Protein AF-A0A8S3WHJ4-F1 (afdb_monomer)

InterPro domains:
  IPR057191 Domain of unknown function DUF7869 [PF25273] (67-233)

Nearest PDB struct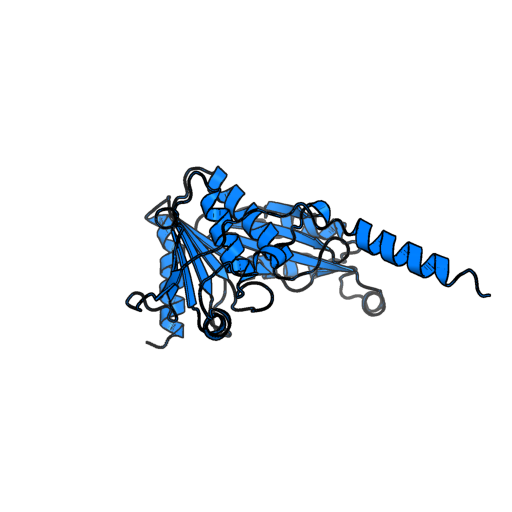ures (foldseek):
  6mal-assembly1_A  TM=3.250E-01  e=4.078E-02  Homo sapiens
  6bt2-assembly1_A  TM=3.007E-01  e=3.841E-02  Homo sapiens
  6bt1-assembly1_A  TM=2.954E-01  e=3.841E-02  Homo sapiens
  6rvz-assembly1_A  TM=2.457E-01  e=6.581E-02  Homo sapiens
  8em1-assembly1_A  TM=2.985E-01  e=7.205E-01  Kinneretia aquatilis

Secondary structure (DSSP, 8-state):
--HHHHHHHHHHHHHHHHHH-TTEEEEEEEE---EEESBSS-HHHHSS--EEEEEEEEEETTT--EEEEEEETTT--SSHHHHHHHHHHHHHHHHTTS--SEEEEEE---TTTTSSHHHHHHHHHHHHH-SS--EEEEEEPPTTS---HHHHHHHHHHHHHTTS-B-SGGGHHHHHHHH--SS-PPEEEE--TTT----GGGGTTSBSS--TTTGGG--EEEEETT-TTEEEEESS--TT---EEEEB----PPPP---THHHHHHHHHHHHHHTT--

Mean predicted aligned error: 8.4 Å

Structure (m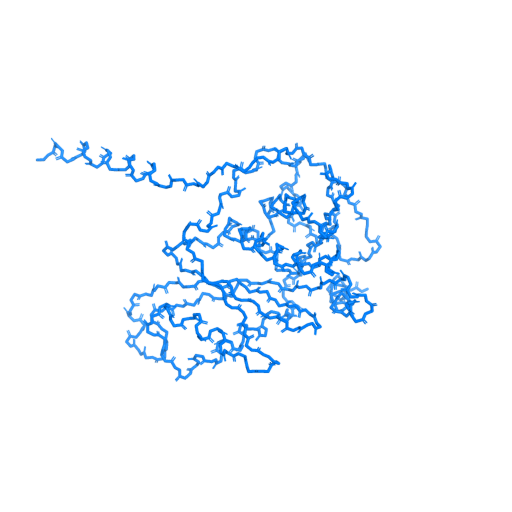mCIF, N/CA/C/O backbone):
data_AF-A0A8S3WHJ4-F1
#
_entry.id   AF-A0A8S3WHJ4-F1
#
loop_
_atom_site.group_PDB
_atom_site.id
_atom_site.type_symbol
_atom_site.label_atom_id
_atom_site.label_alt_id
_atom_site.label_comp_id
_atom_site.label_asym_id
_atom_site.label_entity_id
_atom_site.label_seq_id
_atom_site.pdbx_PDB_ins_code
_atom_site.Cartn_x
_atom_site.Cartn_y
_atom_site.Cartn_z
_atom_site.occupancy
_atom_site.B_iso_or_equiv
_atom_site.auth_seq_id
_atom_site.auth_comp_id
_atom_site.auth_asym_id
_atom_site.auth_atom_id
_atom_site.pdbx_PDB_model_num
ATOM 1 N N . MET A 1 1 ? 7.581 17.598 23.026 1.00 53.72 1 MET A N 1
ATOM 2 C CA . MET A 1 1 ? 8.029 16.916 21.797 1.00 53.72 1 MET A CA 1
ATOM 3 C C . MET A 1 1 ? 7.469 17.672 20.612 1.00 53.72 1 MET A C 1
ATOM 5 O O . MET A 1 1 ? 6.393 18.253 20.723 1.00 53.72 1 MET A O 1
ATOM 9 N N . SER A 1 2 ? 8.215 17.740 19.516 1.00 72.00 2 SER A N 1
ATOM 10 C CA . SER A 1 2 ? 7.674 18.264 18.261 1.00 72.00 2 SER A CA 1
ATOM 11 C C . SER A 1 2 ? 6.688 17.253 17.657 1.00 72.00 2 SER A C 1
ATOM 13 O O . SER A 1 2 ? 6.875 16.046 17.811 1.00 72.00 2 SER A O 1
ATOM 15 N N . ASP A 1 3 ? 5.682 17.715 16.904 1.00 71.06 3 ASP A N 1
ATOM 16 C CA . ASP A 1 3 ? 4.711 16.842 16.207 1.00 71.06 3 ASP A CA 1
ATOM 17 C C . ASP A 1 3 ? 5.392 15.756 15.336 1.00 71.06 3 ASP A C 1
ATOM 19 O O . ASP A 1 3 ? 4.822 14.698 15.053 1.00 71.06 3 ASP A O 1
ATOM 23 N N . LYS A 1 4 ? 6.635 16.011 14.904 1.00 76.19 4 LYS A N 1
ATOM 24 C CA . LYS A 1 4 ? 7.470 15.083 14.130 1.00 76.19 4 LYS A CA 1
ATOM 25 C C . LYS A 1 4 ? 7.962 13.903 14.969 1.00 76.19 4 LYS A C 1
ATOM 27 O O . LYS A 1 4 ? 7.805 12.760 14.547 1.00 76.19 4 LYS A O 1
ATOM 32 N N . GLU A 1 5 ? 8.532 14.170 16.142 1.00 78.50 5 GLU A N 1
ATOM 33 C CA . GLU A 1 5 ? 9.041 13.135 17.057 1.00 78.50 5 GLU A CA 1
ATOM 34 C C . GLU A 1 5 ? 7.915 12.205 17.509 1.00 78.50 5 GLU A C 1
ATOM 36 O O . GLU A 1 5 ? 8.086 10.991 17.583 1.00 78.50 5 GLU A O 1
ATOM 41 N N . GLU A 1 6 ? 6.733 12.768 17.742 1.00 79.94 6 GLU A N 1
ATOM 42 C CA . GLU A 1 6 ? 5.541 12.014 18.125 1.00 79.94 6 GLU A CA 1
ATOM 43 C C . GLU A 1 6 ? 5.030 11.138 16.980 1.00 79.94 6 GLU A C 1
ATOM 45 O O . GLU A 1 6 ? 4.684 9.977 17.195 1.00 79.94 6 GLU A O 1
ATOM 50 N N . THR A 1 7 ? 5.038 11.659 15.747 1.00 82.38 7 THR A N 1
ATOM 51 C CA . THR A 1 7 ? 4.700 10.873 14.551 1.00 82.38 7 THR A CA 1
ATOM 52 C C . THR A 1 7 ? 5.653 9.689 14.396 1.00 82.38 7 THR A C 1
ATOM 54 O O . THR A 1 7 ? 5.204 8.564 14.173 1.00 82.38 7 THR A O 1
ATOM 57 N N . TYR A 1 8 ? 6.956 9.929 14.554 1.00 83.56 8 TYR A N 1
ATOM 58 C CA . TYR A 1 8 ? 7.983 8.897 14.451 1.00 83.56 8 TYR A CA 1
ATOM 59 C C . TYR A 1 8 ? 7.850 7.838 15.554 1.00 83.56 8 TYR A C 1
ATOM 61 O O . TYR A 1 8 ? 7.808 6.646 15.256 1.00 83.56 8 TYR A O 1
ATOM 69 N N . SER A 1 9 ? 7.700 8.266 16.810 1.00 86.25 9 SER A N 1
ATOM 70 C CA . SER A 1 9 ? 7.526 7.381 17.968 1.00 86.25 9 SER A CA 1
ATOM 71 C C . SER A 1 9 ? 6.264 6.517 17.855 1.00 86.25 9 SER A C 1
ATOM 73 O O . SER A 1 9 ? 6.313 5.293 18.026 1.00 86.25 9 SER A O 1
ATOM 75 N N . ARG A 1 10 ? 5.133 7.122 17.461 1.00 88.50 10 ARG A N 1
ATOM 76 C CA . ARG A 1 10 ? 3.888 6.390 17.190 1.00 88.50 10 ARG A CA 1
ATOM 77 C C . ARG A 1 10 ? 4.082 5.373 16.075 1.00 88.50 10 ARG A C 1
ATOM 79 O O . ARG A 1 10 ? 3.615 4.242 16.189 1.00 88.50 10 ARG A O 1
ATOM 86 N N . PHE A 1 11 ? 4.750 5.772 14.995 1.00 90.50 11 PHE A N 1
ATOM 87 C CA . PHE A 1 11 ? 4.979 4.891 13.864 1.00 90.50 11 PHE A CA 1
ATOM 88 C C . PHE A 1 11 ? 5.877 3.706 14.238 1.00 90.50 11 PHE A C 1
ATOM 90 O O . PHE A 1 11 ? 5.496 2.574 13.955 1.00 90.50 11 PHE A O 1
ATOM 97 N N . GLN A 1 12 ? 6.998 3.924 14.932 1.00 88.94 12 GLN A N 1
ATOM 98 C CA . GLN A 1 12 ? 7.842 2.836 15.445 1.00 88.94 12 GLN A CA 1
ATOM 99 C C . GLN A 1 12 ? 7.052 1.876 16.337 1.00 88.94 12 GLN A C 1
ATOM 101 O O . GLN A 1 12 ? 7.068 0.671 16.097 1.00 88.94 12 GLN A O 1
ATOM 106 N N . THR A 1 13 ? 6.286 2.409 17.292 1.00 91.50 13 THR A N 1
ATOM 107 C CA . THR A 1 13 ? 5.432 1.593 18.166 1.00 91.50 13 THR A CA 1
ATOM 108 C C . THR A 1 13 ? 4.481 0.720 17.346 1.00 91.50 13 THR A C 1
ATOM 110 O O . THR A 1 13 ? 4.412 -0.489 17.553 1.00 91.50 13 THR A O 1
ATOM 113 N N . HIS A 1 14 ? 3.783 1.297 16.363 1.00 93.44 14 HIS A N 1
ATOM 114 C CA . HIS A 1 14 ? 2.848 0.555 15.515 1.00 93.44 14 HIS A CA 1
ATOM 115 C C . HIS A 1 14 ? 3.514 -0.525 14.658 1.00 93.44 14 HIS A C 1
ATOM 117 O O . HIS A 1 14 ? 2.899 -1.564 14.422 1.00 93.44 14 HIS A O 1
ATOM 123 N N . GLN A 1 15 ? 4.749 -0.307 14.197 1.00 91.75 15 GLN A N 1
ATOM 124 C CA . GLN A 1 15 ? 5.493 -1.328 13.456 1.00 91.75 15 GLN A CA 1
ATOM 125 C C . GLN A 1 15 ? 5.772 -2.565 14.313 1.00 91.75 15 GLN A C 1
ATOM 127 O O . GLN A 1 15 ? 5.765 -3.673 13.782 1.00 91.75 15 GLN A O 1
ATOM 132 N N . ASP A 1 16 ? 5.957 -2.390 15.621 1.00 93.19 16 ASP A N 1
ATOM 133 C CA . ASP A 1 16 ? 6.291 -3.471 16.545 1.00 93.19 16 ASP A CA 1
ATOM 134 C C . ASP A 1 16 ? 5.079 -4.111 17.231 1.00 93.19 16 ASP A C 1
ATOM 136 O O . ASP A 1 16 ? 5.206 -5.222 17.745 1.00 93.19 16 ASP A O 1
ATOM 140 N N . LEU A 1 17 ? 3.889 -3.495 17.174 1.00 92.88 17 LEU A N 1
ATOM 141 C CA . LEU A 1 17 ? 2.666 -4.027 17.800 1.00 92.88 17 LEU A CA 1
ATOM 142 C C . LEU A 1 17 ? 2.391 -5.487 17.435 1.00 92.88 17 LEU A C 1
ATOM 144 O O . LEU A 1 17 ? 1.986 -6.271 18.290 1.00 92.88 17 LEU A O 1
ATOM 148 N N . ARG A 1 18 ? 2.676 -5.881 16.190 1.00 93.00 18 ARG A N 1
ATOM 149 C CA . ARG A 1 18 ? 2.461 -7.257 15.727 1.00 93.00 18 ARG A CA 1
ATOM 150 C C . ARG A 1 18 ? 3.305 -8.297 16.475 1.00 93.00 18 ARG A C 1
ATOM 152 O O . ARG A 1 18 ? 2.906 -9.456 16.545 1.00 93.00 18 ARG A O 1
ATOM 159 N N . LYS A 1 19 ? 4.459 -7.910 17.033 1.00 92.94 19 LYS A N 1
ATOM 160 C CA . LYS A 1 19 ? 5.299 -8.798 17.859 1.00 92.94 19 LYS A CA 1
ATOM 161 C C . LYS A 1 19 ? 4.597 -9.196 19.161 1.00 92.94 19 LYS A C 1
ATOM 163 O O . LYS A 1 19 ? 4.908 -10.245 19.711 1.00 92.94 19 LYS A O 1
ATOM 168 N N . HIS A 1 20 ? 3.661 -8.368 19.627 1.00 93.69 20 HIS A N 1
ATOM 169 C CA . HIS A 1 20 ? 2.896 -8.578 20.854 1.00 93.69 20 HIS A CA 1
ATOM 170 C C . HIS A 1 20 ? 1.467 -9.064 20.577 1.00 93.69 20 HIS A C 1
ATOM 172 O O . HIS A 1 20 ? 0.941 -9.869 21.337 1.00 93.69 20 HIS A O 1
ATOM 178 N N . ASP A 1 21 ? 0.857 -8.619 19.475 1.00 94.50 21 ASP A N 1
ATOM 179 C CA . ASP A 1 21 ? -0.487 -9.013 19.059 1.00 94.50 21 ASP A CA 1
ATOM 180 C C . ASP A 1 21 ? -0.520 -9.389 17.571 1.00 94.50 21 ASP A C 1
ATOM 182 O O . ASP A 1 21 ? -0.517 -8.545 16.670 1.00 94.50 21 ASP A O 1
ATOM 186 N N . SER A 1 22 ? -0.609 -10.694 17.309 1.00 94.38 22 SER A N 1
ATOM 187 C CA . SER A 1 22 ? -0.672 -11.250 15.953 1.00 94.38 22 SER A CA 1
ATOM 188 C C . SER A 1 22 ? -1.931 -10.860 15.161 1.00 94.38 22 SER A C 1
ATOM 190 O O . SER A 1 22 ? -1.965 -11.066 13.944 1.00 94.38 22 SER A O 1
ATOM 192 N N . SER A 1 23 ? -2.940 -10.264 15.804 1.00 96.75 23 SER A N 1
ATOM 193 C CA . SER A 1 23 ? -4.149 -9.765 15.145 1.00 96.75 23 SER A CA 1
ATOM 194 C C . SER A 1 23 ? -3.994 -8.364 14.547 1.00 96.75 23 SER A C 1
ATOM 196 O O . SER A 1 23 ? -4.845 -7.931 13.762 1.00 96.75 23 SER A O 1
ATOM 198 N N . ILE A 1 24 ? -2.895 -7.672 14.864 1.00 97.38 24 ILE A N 1
ATOM 199 C CA . ILE A 1 24 ? -2.574 -6.341 14.349 1.00 97.38 24 ILE A CA 1
ATOM 200 C C . ILE A 1 24 ? -1.590 -6.464 13.183 1.00 97.38 24 ILE A C 1
ATOM 202 O O . ILE A 1 24 ? -0.582 -7.174 13.259 1.00 97.38 24 ILE A O 1
ATOM 206 N N . LEU A 1 25 ? -1.862 -5.752 12.092 1.00 97.81 25 LEU A N 1
ATOM 207 C CA . LEU A 1 25 ? -0.954 -5.628 10.956 1.00 97.81 25 LEU A CA 1
ATOM 208 C C . LEU A 1 25 ? -0.668 -4.155 10.674 1.00 97.81 25 LEU A C 1
ATOM 210 O O . LEU A 1 25 ? -1.588 -3.383 10.420 1.00 97.81 25 LEU A O 1
ATOM 214 N N . CYS A 1 26 ? 0.610 -3.780 10.702 1.00 97.44 26 CYS A N 1
ATOM 215 C CA . CYS A 1 26 ? 1.076 -2.464 10.282 1.00 97.44 26 CYS A CA 1
ATOM 216 C C . CYS A 1 26 ? 1.680 -2.559 8.881 1.00 97.44 26 CYS A C 1
ATOM 218 O O . CYS A 1 26 ? 2.584 -3.364 8.639 1.00 97.44 26 CYS A O 1
ATOM 220 N N . THR A 1 27 ? 1.171 -1.747 7.962 1.00 97.69 27 THR A N 1
ATOM 221 C CA . THR A 1 27 ? 1.593 -1.722 6.565 1.00 97.69 27 THR A CA 1
ATOM 222 C C . THR A 1 27 ? 1.845 -0.290 6.129 1.00 97.69 27 THR A C 1
ATOM 224 O O . THR A 1 27 ? 1.016 0.594 6.346 1.00 97.69 27 THR A O 1
ATOM 227 N N . THR A 1 28 ? 2.968 -0.067 5.458 1.00 96.69 28 THR A N 1
ATOM 228 C CA . THR A 1 28 ? 3.245 1.185 4.751 1.00 96.69 28 THR A CA 1
ATOM 229 C C . THR A 1 28 ? 3.035 0.987 3.267 1.00 96.69 28 THR A C 1
ATOM 231 O O . THR A 1 28 ? 3.469 -0.035 2.733 1.00 96.69 28 THR A O 1
ATOM 234 N N . PHE A 1 29 ? 2.413 1.947 2.598 1.00 96.94 29 PHE A N 1
ATOM 235 C CA . PHE A 1 29 ? 2.231 1.899 1.158 1.00 96.94 29 PHE A CA 1
ATOM 236 C C . PHE A 1 29 ? 2.575 3.235 0.516 1.00 96.94 29 PHE A C 1
ATOM 238 O O . PHE A 1 29 ? 2.348 4.293 1.102 1.00 96.94 29 PHE A O 1
ATOM 245 N N . ASP A 1 30 ? 3.135 3.157 -0.685 1.00 95.50 30 ASP A N 1
ATOM 246 C CA . ASP A 1 30 ? 3.509 4.326 -1.469 1.00 95.50 30 ASP A CA 1
ATOM 247 C C . ASP A 1 30 ? 3.527 4.006 -2.965 1.00 95.50 30 ASP A C 1
ATOM 249 O O . ASP A 1 30 ? 3.740 2.852 -3.375 1.00 95.50 30 ASP A O 1
ATOM 253 N N . LEU A 1 31 ? 3.276 5.036 -3.774 1.00 95.38 31 LEU A N 1
ATOM 254 C CA . LEU A 1 31 ? 3.367 4.950 -5.222 1.00 95.38 31 LEU A CA 1
ATOM 255 C C . LEU A 1 31 ? 4.795 5.283 -5.648 1.00 95.38 31 LEU A C 1
ATOM 257 O O . LEU A 1 31 ? 5.218 6.435 -5.588 1.00 95.38 31 LEU A O 1
ATOM 261 N N . GLN A 1 32 ? 5.508 4.275 -6.147 1.00 95.38 32 GLN A N 1
ATOM 262 C CA . GLN A 1 32 ? 6.880 4.446 -6.602 1.00 95.38 32 GLN A CA 1
ATOM 263 C C . GLN A 1 32 ? 6.976 5.526 -7.689 1.00 95.38 32 GLN A C 1
ATOM 265 O O . GLN A 1 32 ? 6.059 5.724 -8.499 1.00 95.38 32 GLN A O 1
ATOM 270 N N . LYS A 1 33 ? 8.139 6.182 -7.759 1.00 93.88 33 LYS A N 1
ATOM 271 C CA . LYS A 1 33 ? 8.524 6.999 -8.913 1.00 93.88 33 LYS A CA 1
ATOM 272 C C . LYS A 1 33 ? 8.234 6.252 -10.223 1.00 93.88 33 LYS A C 1
ATOM 274 O O . LYS A 1 33 ? 8.448 5.049 -10.339 1.00 93.88 33 LYS A O 1
ATOM 279 N N . VAL A 1 34 ? 7.778 7.006 -11.222 1.00 94.88 34 VAL A N 1
ATOM 280 C CA . VAL A 1 34 ? 7.441 6.500 -12.558 1.00 94.88 34 VAL A CA 1
ATOM 281 C C . VAL A 1 34 ? 8.565 5.640 -13.146 1.00 94.88 34 VAL A C 1
ATOM 283 O O . VAL A 1 34 ? 9.705 6.095 -13.278 1.00 94.88 34 VAL A O 1
ATOM 286 N N . LEU A 1 35 ? 8.200 4.423 -13.555 1.00 96.31 35 LEU A N 1
ATOM 287 C CA . LEU A 1 35 ? 9.067 3.461 -14.223 1.00 96.31 35 LEU A CA 1
ATOM 288 C C . LEU A 1 35 ? 8.890 3.605 -15.738 1.00 96.31 35 LEU A C 1
ATOM 290 O O . LEU A 1 35 ? 7.911 3.141 -16.318 1.00 96.31 35 LEU A O 1
ATOM 294 N N . ASN A 1 36 ? 9.817 4.301 -16.386 1.00 95.38 36 ASN A N 1
ATOM 295 C CA . ASN A 1 36 ? 9.753 4.538 -17.827 1.00 95.38 36 ASN A CA 1
ATOM 296 C C . ASN A 1 36 ? 10.350 3.375 -18.611 1.00 95.38 36 ASN A C 1
ATOM 298 O O . ASN A 1 36 ? 11.383 2.856 -18.221 1.00 95.38 36 ASN A O 1
ATOM 302 N N . THR A 1 37 ? 9.788 3.046 -19.768 1.00 94.31 37 THR A N 1
ATOM 303 C CA . THR A 1 37 ? 10.414 2.121 -20.726 1.00 94.31 37 THR A CA 1
ATOM 304 C C . THR A 1 37 ? 10.460 2.735 -22.123 1.00 94.31 37 THR A C 1
ATOM 306 O O . THR A 1 37 ? 9.436 3.259 -22.552 1.00 94.31 37 THR A O 1
ATOM 309 N N . PRO A 1 38 ? 11.596 2.677 -22.838 1.00 94.56 38 PRO A N 1
ATOM 310 C CA . PRO A 1 38 ? 12.836 2.031 -22.413 1.00 94.56 38 PRO A CA 1
ATOM 311 C C . PRO A 1 38 ? 13.591 2.812 -21.309 1.00 94.56 38 PRO A C 1
ATOM 313 O O . PRO A 1 38 ? 13.516 4.042 -21.239 1.00 94.56 38 PRO A O 1
ATOM 316 N N . TYR A 1 39 ? 14.296 2.086 -20.435 1.00 93.88 39 TYR A N 1
ATOM 317 C CA . TYR A 1 39 ? 15.131 2.603 -19.338 1.00 93.88 39 TYR A CA 1
ATOM 318 C C . TYR A 1 39 ? 16.577 2.140 -19.496 1.00 93.88 39 TYR A C 1
ATOM 320 O O . TYR A 1 39 ? 16.806 0.982 -19.830 1.00 93.88 39 TYR A O 1
ATOM 328 N N . GLY A 1 40 ? 17.534 3.019 -19.204 1.00 91.50 40 GLY A N 1
ATOM 329 C CA . GLY A 1 40 ? 18.966 2.728 -19.175 1.00 91.50 40 GLY A CA 1
ATOM 330 C C . GLY A 1 40 ? 19.798 3.972 -19.493 1.00 91.50 40 GLY A C 1
ATOM 331 O O . GLY A 1 40 ? 19.250 5.003 -19.890 1.00 91.50 40 GLY A O 1
ATOM 332 N N . ASP A 1 41 ? 21.119 3.852 -19.378 1.00 85.94 41 ASP A N 1
ATOM 333 C CA . ASP A 1 41 ? 22.061 4.982 -19.476 1.00 85.94 41 ASP A CA 1
ATOM 334 C C . ASP A 1 41 ? 22.537 5.300 -20.907 1.00 85.94 41 ASP A C 1
ATOM 336 O O . ASP A 1 41 ? 23.487 6.051 -21.118 1.00 85.94 41 ASP A O 1
ATOM 340 N N . SER A 1 42 ? 21.880 4.750 -21.932 1.00 85.56 42 SER A N 1
ATOM 341 C CA . SER A 1 42 ? 22.228 5.040 -23.327 1.00 85.56 42 SER A CA 1
ATOM 342 C C . SER A 1 42 ? 21.616 6.361 -23.802 1.00 85.56 42 SER A C 1
ATOM 344 O O . SER A 1 42 ? 20.409 6.583 -23.680 1.00 85.56 42 SER A O 1
ATOM 346 N N . MET A 1 43 ? 22.433 7.206 -24.443 1.00 83.38 43 MET A N 1
ATOM 347 C CA . MET A 1 43 ? 22.005 8.481 -25.041 1.00 83.38 43 MET A CA 1
ATOM 348 C C . MET A 1 43 ? 20.851 8.307 -26.044 1.00 83.38 43 MET A C 1
ATOM 350 O O . MET A 1 43 ? 19.996 9.179 -26.162 1.00 83.38 43 MET A O 1
ATOM 354 N N . LEU A 1 44 ? 20.763 7.159 -26.723 1.00 85.44 44 LEU A N 1
ATOM 355 C CA . LEU A 1 44 ? 19.674 6.865 -27.663 1.00 85.44 44 LEU A CA 1
ATOM 356 C C . LEU A 1 44 ? 18.309 6.739 -26.962 1.00 85.44 44 LEU A C 1
ATOM 358 O O . LEU A 1 44 ? 17.272 7.088 -27.532 1.00 85.44 44 LEU A O 1
ATOM 362 N N . LEU A 1 45 ? 18.293 6.295 -25.701 1.00 87.75 45 LEU A N 1
ATOM 363 C CA . LEU A 1 45 ? 17.063 6.157 -24.915 1.00 87.75 45 LEU A CA 1
ATOM 364 C C . LEU A 1 45 ? 16.501 7.509 -24.470 1.00 87.75 45 LEU A C 1
ATOM 366 O O . LEU A 1 45 ? 15.316 7.605 -24.150 1.00 87.75 45 LEU A O 1
ATOM 370 N N . TYR A 1 46 ? 17.320 8.564 -24.467 1.00 82.75 46 TYR A N 1
ATOM 371 C CA . TYR A 1 46 ? 16.861 9.920 -24.179 1.00 82.75 46 TYR A CA 1
ATOM 372 C C . TYR A 1 46 ? 15.863 10.418 -25.234 1.00 82.75 46 TYR A C 1
ATOM 374 O O . TYR A 1 46 ? 14.850 11.016 -24.882 1.00 82.75 46 TYR A O 1
ATOM 382 N N . TYR A 1 47 ? 16.111 10.108 -26.509 1.00 86.81 47 TYR A N 1
ATOM 383 C CA . TYR A 1 47 ? 15.264 10.519 -27.636 1.00 86.81 47 TYR A CA 1
ATOM 384 C C . TYR A 1 47 ? 14.102 9.558 -27.920 1.00 86.81 47 TYR A C 1
ATOM 386 O O . TYR A 1 47 ? 13.245 9.842 -28.757 1.00 86.81 47 TYR A O 1
ATOM 394 N N . SER A 1 48 ? 14.063 8.414 -27.239 1.00 88.50 48 SER A N 1
ATOM 395 C CA . SER A 1 48 ? 13.004 7.423 -27.411 1.00 88.50 48 SER A CA 1
ATOM 396 C C . SER A 1 48 ? 11.715 7.876 -26.725 1.00 88.50 48 SER A C 1
ATOM 398 O O . SER A 1 48 ? 11.741 8.423 -25.621 1.00 88.50 48 SER A O 1
ATOM 400 N N . ARG A 1 49 ? 10.562 7.600 -27.349 1.00 91.12 49 ARG A N 1
ATOM 401 C CA . ARG A 1 49 ? 9.267 7.733 -26.664 1.00 91.12 49 ARG A CA 1
ATOM 402 C C . ARG A 1 49 ? 9.203 6.714 -25.535 1.00 91.12 49 ARG A C 1
ATOM 404 O O . ARG A 1 49 ? 9.513 5.544 -25.747 1.00 91.12 49 ARG A O 1
ATOM 411 N N . LYS A 1 50 ? 8.800 7.173 -24.353 1.00 94.06 50 LYS A N 1
ATOM 412 C CA . LYS A 1 50 ? 8.746 6.346 -23.151 1.00 94.06 50 LYS A CA 1
ATOM 413 C C . LYS A 1 50 ? 7.302 6.039 -22.812 1.00 94.06 50 LYS A C 1
ATOM 415 O O . LYS A 1 50 ? 6.493 6.958 -22.771 1.00 94.06 50 LYS A O 1
ATOM 420 N N . ILE A 1 51 ? 7.018 4.768 -22.566 1.00 95.25 51 ILE A N 1
ATOM 421 C CA . ILE A 1 51 ? 5.772 4.343 -21.940 1.00 95.25 51 ILE A CA 1
ATOM 422 C C . ILE A 1 51 ? 5.976 4.277 -20.428 1.00 95.25 51 ILE A C 1
ATOM 424 O O . ILE A 1 51 ? 6.985 3.752 -19.938 1.00 95.25 51 ILE A O 1
ATOM 428 N N . VAL A 1 52 ? 5.016 4.830 -19.701 1.00 97.06 52 VAL A N 1
ATOM 429 C CA . VAL A 1 52 ? 5.036 4.922 -18.244 1.00 97.06 52 VAL A CA 1
ATOM 430 C C . VAL A 1 52 ? 4.403 3.685 -17.619 1.00 97.06 52 VAL A C 1
ATOM 432 O O . VAL A 1 52 ? 3.263 3.334 -17.916 1.00 97.06 52 VAL A O 1
ATOM 435 N N . THR A 1 53 ? 5.133 3.054 -16.702 1.00 97.88 53 THR A N 1
ATOM 436 C CA . THR A 1 53 ? 4.625 2.033 -15.783 1.00 97.88 53 THR A CA 1
ATOM 437 C C . THR A 1 53 ? 4.584 2.599 -14.364 1.00 97.88 53 THR A C 1
ATOM 439 O O . THR A 1 53 ? 5.527 3.239 -13.891 1.00 97.88 53 THR A O 1
ATOM 442 N N . TYR A 1 54 ? 3.468 2.376 -13.686 1.00 98.12 54 TYR A N 1
ATOM 443 C CA . TYR A 1 54 ? 3.237 2.718 -12.293 1.00 98.12 54 TYR A CA 1
ATOM 444 C C . TYR A 1 54 ? 3.378 1.468 -11.423 1.00 98.12 54 TYR A C 1
ATOM 446 O O . TYR A 1 54 ? 3.118 0.352 -11.875 1.00 98.12 54 TYR A O 1
ATOM 454 N N . ASN A 1 55 ? 3.791 1.662 -10.172 1.00 98.25 55 ASN A N 1
ATOM 455 C CA . ASN A 1 55 ? 3.923 0.590 -9.192 1.00 98.25 55 ASN A CA 1
ATOM 456 C C . ASN A 1 55 ? 3.447 1.083 -7.821 1.00 98.25 55 ASN A C 1
ATOM 458 O O . ASN A 1 55 ? 4.146 1.861 -7.166 1.00 98.25 55 ASN A O 1
ATOM 462 N N . LEU A 1 56 ? 2.258 0.648 -7.393 1.00 98.25 56 LEU A N 1
ATOM 463 C CA . LEU A 1 56 ? 1.788 0.876 -6.028 1.00 98.25 56 LEU A CA 1
ATOM 464 C C . LEU A 1 56 ? 2.282 -0.264 -5.149 1.00 98.25 56 LEU A C 1
ATOM 466 O O . LEU A 1 56 ? 1.995 -1.435 -5.400 1.00 98.25 56 LEU A O 1
ATOM 470 N N . THR A 1 57 ? 3.029 0.087 -4.113 1.00 98.19 57 THR A N 1
ATOM 471 C CA . THR A 1 57 ? 3.722 -0.893 -3.278 1.00 98.19 57 THR A CA 1
ATOM 472 C C . THR A 1 57 ? 3.179 -0.916 -1.865 1.00 98.19 57 THR A C 1
ATOM 474 O O . THR A 1 57 ? 2.862 0.133 -1.315 1.00 98.19 57 THR A O 1
ATOM 477 N N . PHE A 1 58 ? 3.109 -2.106 -1.271 1.00 98.44 58 PHE A N 1
ATOM 478 C CA . PHE A 1 58 ? 2.749 -2.310 0.131 1.00 98.44 58 PHE A CA 1
ATOM 479 C C . PHE A 1 58 ? 3.851 -3.102 0.817 1.00 98.44 58 PHE A C 1
ATOM 481 O O . PHE A 1 58 ? 4.240 -4.166 0.336 1.00 98.44 58 PHE A O 1
ATOM 488 N N . TYR A 1 59 ? 4.313 -2.609 1.959 1.00 97.62 59 TYR A N 1
ATOM 489 C CA . TYR A 1 59 ? 5.289 -3.280 2.803 1.00 97.62 59 TYR A CA 1
ATOM 490 C C . TYR A 1 59 ? 4.711 -3.519 4.192 1.00 97.62 59 TYR A C 1
ATOM 492 O O . TYR A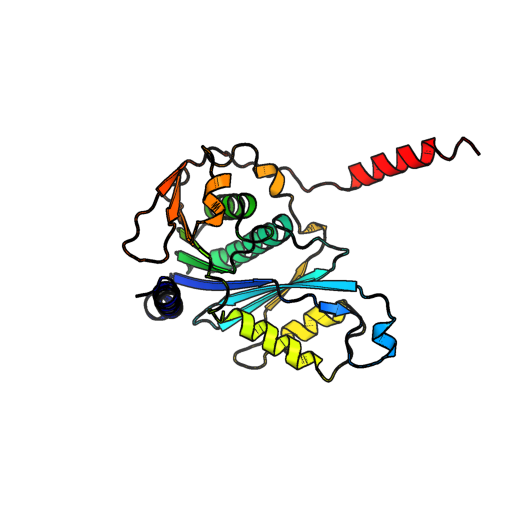 1 59 ? 4.311 -2.582 4.884 1.00 97.62 59 TYR A O 1
ATOM 500 N N . GLU A 1 60 ? 4.688 -4.776 4.616 1.00 97.12 60 GLU A N 1
ATOM 501 C CA . GLU A 1 60 ? 4.226 -5.167 5.942 1.00 97.12 60 GLU A CA 1
ATOM 502 C C . GLU A 1 60 ? 5.378 -5.209 6.947 1.00 97.12 60 GLU A C 1
ATOM 504 O O . GLU A 1 60 ? 6.362 -5.942 6.784 1.00 97.12 60 GLU A O 1
ATOM 509 N N . SER A 1 61 ? 5.230 -4.467 8.041 1.00 94.50 61 SER A N 1
ATOM 510 C CA . SER A 1 61 ? 6.157 -4.532 9.166 1.00 94.50 61 SER A CA 1
ATOM 511 C C . SER A 1 61 ? 6.080 -5.901 9.853 1.00 94.50 61 SER A C 1
ATOM 513 O O . SER A 1 61 ? 5.037 -6.554 9.883 1.00 94.50 61 SER A O 1
ATOM 515 N N . VAL A 1 62 ? 7.204 -6.347 10.419 1.00 92.81 62 VAL A N 1
ATOM 516 C CA . VAL A 1 62 ? 7.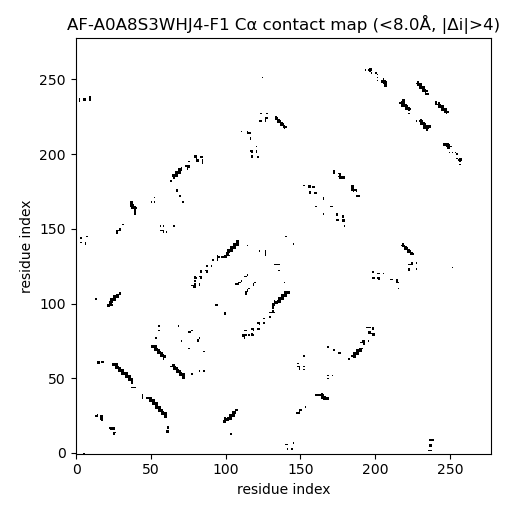404 -7.670 11.051 1.00 92.81 62 VAL A CA 1
ATOM 517 C C . VAL A 1 62 ? 7.371 -8.851 10.074 1.00 92.81 62 VAL A C 1
ATOM 519 O O . VAL A 1 62 ? 8.355 -9.587 10.009 1.00 92.81 62 VAL A O 1
ATOM 522 N N . THR A 1 63 ? 6.306 -9.036 9.284 1.00 93.19 63 THR A N 1
ATOM 523 C CA . THR A 1 63 ? 6.223 -10.140 8.300 1.00 93.19 63 THR A CA 1
ATOM 524 C C . THR A 1 63 ? 7.196 -9.937 7.136 1.00 93.19 63 THR A C 1
ATOM 526 O O . THR A 1 63 ? 7.666 -10.913 6.548 1.00 93.19 63 THR A O 1
ATOM 529 N N . ARG A 1 64 ? 7.547 -8.673 6.843 1.00 95.62 64 ARG A N 1
ATOM 530 C CA . ARG A 1 64 ? 8.412 -8.251 5.730 1.00 95.62 64 ARG A CA 1
ATOM 531 C C . ARG A 1 64 ? 7.872 -8.686 4.364 1.00 95.62 64 ARG A C 1
ATOM 533 O O . ARG A 1 64 ? 8.647 -8.814 3.407 1.00 95.62 64 ARG A O 1
ATOM 540 N N . GLU A 1 65 ? 6.562 -8.908 4.258 1.00 96.75 65 GLU A N 1
ATOM 541 C CA . GLU A 1 65 ? 5.894 -9.095 2.973 1.00 96.75 65 GLU A CA 1
ATOM 542 C C . GLU A 1 65 ? 5.961 -7.795 2.172 1.00 96.75 65 GLU A C 1
ATOM 544 O O . GLU A 1 65 ? 5.737 -6.715 2.715 1.00 96.75 65 GLU A O 1
ATOM 549 N N . GLY A 1 66 ? 6.288 -7.909 0.886 1.00 97.62 66 GLY A N 1
ATOM 550 C CA . GLY A 1 66 ? 6.284 -6.788 -0.048 1.00 97.62 66 GLY A CA 1
ATOM 551 C C . GLY A 1 66 ? 5.416 -7.133 -1.247 1.00 97.62 66 GLY A C 1
ATOM 552 O O . GLY A 1 66 ? 5.595 -8.200 -1.840 1.00 97.62 66 GLY A O 1
ATOM 553 N N . PHE A 1 67 ? 4.488 -6.246 -1.583 1.00 98.44 67 PHE A N 1
ATOM 554 C CA . PHE A 1 67 ? 3.579 -6.378 -2.714 1.00 98.44 67 PHE A CA 1
ATOM 555 C C . PHE A 1 67 ? 3.830 -5.245 -3.703 1.00 98.44 67 PHE A C 1
ATOM 557 O O . PHE A 1 67 ? 3.955 -4.096 -3.285 1.00 98.44 67 PHE A O 1
ATOM 564 N N . CYS A 1 68 ? 3.868 -5.567 -4.990 1.00 98.56 68 CYS A N 1
ATOM 565 C CA . CYS A 1 68 ? 3.951 -4.608 -6.085 1.00 98.56 68 CYS A CA 1
ATOM 566 C C . CYS A 1 68 ? 2.730 -4.789 -6.986 1.00 98.56 68 CYS A C 1
ATOM 568 O O . CYS A 1 68 ? 2.529 -5.868 -7.548 1.00 98.56 68 CYS A O 1
ATOM 570 N N . PHE A 1 69 ? 1.935 -3.739 -7.135 1.00 98.56 69 PHE A N 1
ATOM 571 C CA . PHE A 1 69 ? 0.806 -3.695 -8.053 1.00 98.56 69 PHE A CA 1
ATOM 572 C C . PHE A 1 69 ? 1.187 -2.811 -9.232 1.00 98.56 69 PHE A C 1
ATOM 574 O O . PHE A 1 69 ? 1.318 -1.596 -9.074 1.00 98.56 69 PHE A O 1
ATOM 581 N N . LEU A 1 70 ? 1.400 -3.422 -10.397 1.00 98.31 70 LEU A N 1
ATOM 582 C CA . LEU A 1 70 ? 1.881 -2.728 -11.587 1.00 98.31 70 LEU A CA 1
ATOM 583 C C . LEU A 1 70 ? 0.786 -2.551 -12.626 1.00 98.31 70 LEU A C 1
ATOM 585 O O . LEU A 1 70 ? 0.022 -3.469 -12.901 1.00 98.31 70 LEU A O 1
ATOM 589 N N . TRP A 1 71 ? 0.774 -1.387 -13.259 1.00 98.12 71 TRP A N 1
ATOM 590 C CA . TRP A 1 71 ? -0.005 -1.110 -14.461 1.00 98.12 71 TRP A CA 1
ATOM 591 C C . TRP A 1 71 ? 0.694 -0.022 -15.265 1.00 98.12 71 TRP A C 1
ATOM 593 O O . TRP A 1 71 ? 1.507 0.727 -14.726 1.00 98.12 71 TRP A O 1
ATOM 603 N N . ASN A 1 72 ? 0.412 0.068 -16.557 1.00 96.75 72 ASN A N 1
ATOM 604 C CA . ASN A 1 72 ? 0.967 1.124 -17.399 1.00 96.75 72 ASN A CA 1
ATOM 605 C C . ASN A 1 72 ? -0.086 2.199 -17.703 1.00 96.75 72 ASN A C 1
ATOM 607 O O . ASN A 1 72 ? -1.275 2.015 -17.441 1.00 96.75 72 ASN A O 1
ATOM 611 N N . GLU A 1 73 ? 0.357 3.318 -18.268 1.00 96.25 73 GLU A N 1
ATOM 612 C CA . GLU A 1 73 ? -0.508 4.457 -18.607 1.00 96.25 73 GLU A CA 1
ATOM 613 C C . GLU A 1 73 ? -1.587 4.160 -19.662 1.00 96.25 73 GLU A C 1
ATOM 615 O O . GLU A 1 73 ? -2.521 4.946 -19.810 1.00 96.25 73 GLU A O 1
ATOM 620 N N . VAL A 1 74 ? -1.485 3.034 -20.379 1.00 94.81 74 VAL A N 1
ATOM 621 C CA . VAL A 1 74 ? -2.521 2.557 -21.310 1.00 94.81 74 VAL A CA 1
ATOM 622 C C . VAL A 1 74 ? -3.636 1.827 -20.556 1.00 94.81 74 VAL A C 1
ATOM 624 O O . VAL A 1 74 ? -4.793 1.892 -20.962 1.00 94.81 74 VAL A O 1
ATOM 627 N N . GLU A 1 75 ? -3.309 1.163 -19.445 1.00 95.94 75 GLU A N 1
ATOM 628 C CA . GLU A 1 75 ? -4.278 0.423 -18.630 1.00 95.94 75 GLU A CA 1
ATOM 629 C C . GLU A 1 75 ? -5.011 1.310 -17.617 1.00 95.94 75 GLU A C 1
ATOM 631 O O . GLU A 1 75 ? -6.164 1.043 -17.291 1.00 95.94 75 GLU A O 1
ATOM 636 N N . GLY A 1 76 ? -4.379 2.362 -17.096 1.00 93.81 76 GLY A N 1
ATOM 637 C CA . GLY A 1 76 ? -5.004 3.221 -16.091 1.00 93.81 76 GLY A CA 1
ATOM 638 C C . GLY A 1 76 ? -4.204 4.476 -15.777 1.00 93.81 76 GLY A C 1
ATOM 639 O O . GLY A 1 76 ? -3.030 4.598 -16.131 1.00 93.81 76 GLY A O 1
ATOM 640 N N . LYS A 1 77 ? -4.842 5.427 -15.087 1.00 93.31 77 LYS A N 1
ATOM 641 C CA . LYS A 1 77 ? -4.178 6.653 -14.618 1.00 93.31 77 LYS A CA 1
ATOM 642 C C . LYS A 1 77 ? -3.446 6.370 -13.301 1.00 93.31 77 LYS A C 1
ATOM 644 O O . LYS A 1 77 ? -3.175 5.233 -12.955 1.00 93.31 77 LYS A O 1
ATOM 649 N N . ARG A 1 78 ? -3.080 7.405 -12.550 1.00 92.38 78 ARG A N 1
ATOM 650 C CA . ARG A 1 78 ? -2.436 7.278 -11.228 1.00 92.38 78 ARG A CA 1
ATOM 651 C C . ARG A 1 78 ? -3.164 8.078 -10.149 1.00 92.38 78 ARG A C 1
ATOM 653 O O . ARG A 1 78 ? -2.520 8.680 -9.288 1.00 92.38 78 ARG A O 1
ATOM 660 N N . GLY A 1 79 ? -4.483 8.198 -10.288 1.00 92.44 79 GLY A N 1
ATOM 661 C CA . GLY A 1 79 ? -5.335 8.999 -9.417 1.00 92.44 79 GLY A CA 1
ATOM 662 C C . GLY A 1 79 ? -5.983 8.166 -8.317 1.00 92.44 79 GLY A C 1
ATOM 663 O O . GLY A 1 79 ? -5.717 6.977 -8.162 1.00 92.44 79 GLY A O 1
ATOM 664 N N . ALA A 1 80 ? -6.868 8.800 -7.549 1.00 92.62 80 ALA A N 1
ATOM 665 C CA . ALA A 1 80 ? -7.543 8.157 -6.426 1.00 92.62 80 ALA A CA 1
ATOM 666 C C . ALA A 1 80 ? -8.301 6.870 -6.808 1.00 92.62 80 ALA A C 1
ATOM 668 O O . ALA A 1 80 ? -8.347 5.958 -5.993 1.00 92.62 80 ALA A O 1
ATOM 669 N N . ASN A 1 81 ? -8.858 6.763 -8.021 1.00 93.25 81 ASN A N 1
ATOM 670 C CA . ASN A 1 81 ? -9.599 5.576 -8.468 1.00 93.25 81 ASN A CA 1
ATOM 671 C C . ASN A 1 81 ? -8.710 4.328 -8.562 1.00 93.25 81 ASN A C 1
ATOM 673 O O . ASN A 1 81 ? -9.071 3.269 -8.036 1.00 93.25 81 ASN A O 1
ATOM 677 N N . GLU A 1 82 ? -7.529 4.455 -9.174 1.00 95.50 82 GLU A N 1
ATOM 678 C CA . GLU A 1 82 ? -6.574 3.349 -9.261 1.00 95.50 82 GLU A CA 1
ATOM 679 C C . GLU A 1 82 ? -6.044 2.976 -7.873 1.00 95.50 82 GLU A C 1
ATOM 681 O O . GLU A 1 82 ? -6.039 1.800 -7.509 1.00 95.50 82 GLU A O 1
ATOM 686 N N . ILE A 1 83 ? -5.704 3.976 -7.050 1.00 96.12 83 ILE A N 1
ATOM 687 C CA . ILE A 1 83 ? -5.262 3.753 -5.665 1.00 96.12 83 ILE A CA 1
ATOM 688 C C . ILE A 1 83 ? -6.343 3.035 -4.845 1.00 96.12 83 ILE A C 1
ATOM 690 O O . ILE A 1 83 ? -6.046 2.069 -4.147 1.00 96.12 83 ILE A O 1
ATOM 694 N N . CYS A 1 84 ? -7.604 3.458 -4.952 1.00 96.00 84 CYS A N 1
ATOM 695 C CA . CYS A 1 84 ? -8.733 2.847 -4.252 1.00 96.00 84 CYS A CA 1
ATOM 696 C C . CYS A 1 84 ? -8.942 1.391 -4.657 1.00 96.00 84 CYS A C 1
ATOM 698 O O . CYS A 1 84 ? -9.059 0.536 -3.785 1.00 96.00 84 CYS A O 1
ATOM 700 N N . THR A 1 85 ? -8.938 1.102 -5.959 1.00 95.94 85 THR A N 1
ATOM 701 C CA . THR A 1 85 ? -9.076 -0.265 -6.481 1.00 95.94 85 THR A CA 1
ATOM 702 C C . THR A 1 85 ? -8.017 -1.189 -5.877 1.00 95.94 85 THR A C 1
ATOM 704 O O . THR A 1 85 ? -8.321 -2.286 -5.409 1.00 95.94 85 THR A O 1
ATOM 707 N N . ILE A 1 86 ? -6.764 -0.734 -5.844 1.00 97.94 86 ILE A N 1
ATOM 708 C CA . ILE A 1 86 ? -5.658 -1.536 -5.322 1.00 97.94 86 ILE A CA 1
ATOM 709 C C . ILE A 1 86 ? -5.728 -1.653 -3.796 1.00 97.94 86 ILE A C 1
ATOM 711 O O . ILE A 1 86 ? -5.469 -2.730 -3.261 1.00 97.94 86 ILE A O 1
ATOM 715 N N . LEU A 1 87 ? -6.124 -0.591 -3.086 1.00 97.75 87 LEU A N 1
ATOM 716 C CA . LEU A 1 87 ? -6.372 -0.648 -1.644 1.00 97.75 87 LEU A CA 1
ATOM 717 C C . LEU A 1 87 ? -7.432 -1.697 -1.301 1.00 97.75 87 LEU A C 1
ATOM 719 O O . LEU A 1 87 ? -7.215 -2.468 -0.371 1.00 97.75 87 LEU A O 1
ATOM 723 N N . VAL A 1 88 ? -8.532 -1.769 -2.058 1.00 97.12 88 VAL A N 1
ATOM 724 C CA . VAL A 1 88 ? -9.571 -2.796 -1.871 1.00 97.12 88 VAL A CA 1
ATOM 725 C C . VAL A 1 88 ? -8.981 -4.189 -2.057 1.00 97.12 88 VAL A C 1
ATOM 727 O O . VAL A 1 88 ? -9.064 -4.998 -1.136 1.00 97.12 88 VAL A O 1
ATOM 730 N N . LYS A 1 89 ? -8.293 -4.439 -3.181 1.00 97.62 89 LYS A N 1
ATOM 731 C CA . LYS A 1 89 ? -7.619 -5.724 -3.443 1.00 97.62 89 LYS A CA 1
ATOM 732 C C . LYS A 1 89 ? -6.642 -6.098 -2.323 1.00 97.62 89 LYS A C 1
ATOM 734 O O . LYS A 1 89 ? -6.572 -7.256 -1.919 1.00 97.62 89 LYS A O 1
ATOM 739 N N . TYR A 1 90 ? -5.869 -5.139 -1.813 1.00 98.50 90 TYR A N 1
ATOM 740 C CA . TYR A 1 90 ? -4.936 -5.383 -0.714 1.00 98.50 90 TYR A CA 1
ATOM 741 C C . TYR A 1 90 ? -5.665 -5.713 0.596 1.00 98.50 90 TYR A C 1
ATOM 743 O O . TYR A 1 90 ? -5.307 -6.684 1.261 1.00 98.50 90 TYR A O 1
ATOM 751 N N . ILE A 1 91 ? -6.701 -4.948 0.954 1.00 98.38 91 ILE A N 1
ATOM 752 C CA . ILE A 1 91 ? -7.520 -5.181 2.152 1.00 98.38 91 ILE A CA 1
ATOM 753 C C . ILE A 1 91 ? -8.177 -6.565 2.091 1.00 98.38 91 ILE A C 1
ATOM 755 O O . ILE A 1 91 ? -8.118 -7.294 3.077 1.00 98.38 91 ILE A O 1
ATOM 759 N N . GLU A 1 92 ? -8.725 -6.962 0.941 1.00 97.62 92 GLU A N 1
ATOM 760 C CA . GLU A 1 92 ? -9.304 -8.294 0.721 1.00 97.62 92 GLU A CA 1
ATOM 761 C C . GLU A 1 92 ? -8.258 -9.400 0.932 1.00 97.62 92 GLU A C 1
ATOM 763 O O . GLU A 1 92 ? -8.479 -10.306 1.734 1.00 97.62 92 GLU A O 1
ATOM 768 N N . LYS A 1 93 ? -7.060 -9.273 0.340 1.00 97.50 93 LYS A N 1
ATOM 769 C CA . LYS A 1 93 ? -5.944 -10.218 0.563 1.00 97.50 93 LYS A CA 1
ATOM 770 C C . LYS A 1 93 ? -5.484 -10.290 2.024 1.00 97.50 93 LYS A C 1
ATOM 772 O O . LYS A 1 93 ? -4.872 -11.282 2.428 1.00 97.50 93 LYS A O 1
ATOM 777 N N . VAL A 1 94 ? -5.657 -9.226 2.809 1.00 97.88 94 VAL A N 1
ATOM 778 C CA . VAL A 1 94 ? -5.359 -9.232 4.251 1.00 97.88 94 VAL A CA 1
ATOM 779 C C . VAL A 1 94 ? -6.492 -9.902 5.028 1.00 97.88 94 VAL A C 1
ATOM 781 O O . VAL A 1 94 ? -6.214 -10.721 5.904 1.00 97.88 94 VAL A O 1
ATOM 784 N N . ASP A 1 95 ? -7.746 -9.599 4.691 1.00 97.75 95 ASP A N 1
ATOM 785 C CA . ASP A 1 95 ? -8.940 -10.158 5.327 1.00 97.75 95 ASP A CA 1
ATOM 786 C C . ASP A 1 95 ? -9.037 -11.677 5.130 1.00 97.75 95 ASP A C 1
ATOM 788 O O . ASP A 1 95 ? -9.313 -12.406 6.084 1.00 97.75 95 ASP A O 1
ATOM 792 N N . GLU A 1 96 ? -8.707 -12.172 3.934 1.00 97.38 96 GLU A N 1
ATOM 793 C CA . GLU A 1 96 ? -8.668 -13.602 3.587 1.00 97.38 96 GLU A CA 1
ATOM 794 C C . GLU A 1 96 ? -7.726 -14.424 4.477 1.00 97.38 96 GLU A C 1
ATOM 796 O O . GLU A 1 96 ? -7.911 -15.631 4.630 1.00 97.38 96 GLU A O 1
ATOM 801 N N . ARG A 1 97 ? -6.740 -13.790 5.125 1.00 95.69 97 ARG A N 1
ATOM 802 C CA . ARG A 1 97 ? -5.816 -14.480 6.041 1.00 95.69 97 ARG A CA 1
ATOM 803 C C . ARG A 1 97 ? -6.489 -14.935 7.330 1.00 95.69 97 ARG A C 1
ATOM 805 O O . ARG A 1 97 ? -5.880 -15.703 8.072 1.00 95.69 97 ARG A O 1
ATOM 812 N N . GLY A 1 98 ? -7.662 -14.395 7.670 1.00 95.75 98 GLY A N 1
ATOM 813 C CA . GLY A 1 98 ? -8.452 -14.750 8.859 1.00 95.75 98 GLY A CA 1
ATOM 814 C C . GLY A 1 98 ? -7.861 -14.346 10.216 1.00 95.75 98 GLY A C 1
ATOM 815 O O . GLY A 1 98 ? -8.586 -14.229 11.197 1.00 95.75 98 GLY A O 1
ATOM 816 N N . SER A 1 99 ? -6.553 -14.102 10.287 1.00 95.25 99 SER A N 1
ATOM 817 C CA . SER A 1 99 ? -5.827 -13.805 11.526 1.00 95.25 99 SER A CA 1
ATOM 818 C C . SER A 1 99 ? -5.807 -12.321 11.890 1.00 95.25 99 SER A C 1
ATOM 820 O O . SER A 1 99 ? -5.556 -11.989 13.045 1.00 95.25 99 SER A O 1
ATOM 822 N N . ILE A 1 100 ? -6.066 -11.423 10.935 1.00 97.50 100 ILE A N 1
ATOM 823 C CA . ILE A 1 100 ? -5.924 -9.976 11.127 1.00 97.50 100 ILE A CA 1
ATOM 824 C C . ILE A 1 100 ? -7.270 -9.350 11.485 1.00 97.50 100 ILE A C 1
ATOM 826 O O . ILE A 1 100 ? -8.219 -9.415 10.709 1.00 97.50 100 ILE A O 1
ATOM 830 N N . LYS A 1 101 ? -7.329 -8.694 12.646 1.00 97.56 101 LYS A N 1
ATOM 831 C CA . LYS A 1 101 ? -8.495 -7.930 13.116 1.00 97.56 101 LYS A CA 1
ATOM 832 C C . LYS A 1 101 ? -8.304 -6.425 12.949 1.00 97.56 101 LYS A C 1
ATOM 834 O O . LYS A 1 101 ? -9.276 -5.710 12.703 1.00 97.56 101 LYS A O 1
ATOM 839 N N . HIS A 1 102 ? -7.069 -5.940 13.073 1.00 98.00 102 HIS A N 1
ATOM 840 C CA . HIS A 1 102 ? -6.755 -4.514 13.046 1.00 98.00 102 HIS A CA 1
ATOM 841 C C . HIS A 1 102 ? -5.677 -4.218 12.004 1.00 98.00 102 HIS A C 1
ATOM 843 O O . HIS A 1 102 ? -4.542 -4.677 12.124 1.00 98.00 102 HIS A O 1
ATOM 849 N N . LEU A 1 103 ? -6.030 -3.432 10.989 1.00 98.38 103 LEU A N 1
ATOM 850 C CA . LEU A 1 103 ? -5.124 -3.041 9.913 1.00 98.38 103 LEU A CA 1
ATOM 851 C C . LEU A 1 103 ? -4.740 -1.563 10.051 1.00 98.38 103 LEU A C 1
ATOM 853 O O . LEU A 1 103 ? -5.587 -0.673 9.979 1.00 98.38 103 LEU A O 1
ATOM 857 N N . LEU A 1 104 ? -3.451 -1.302 10.241 1.00 97.75 104 LEU A N 1
ATOM 858 C CA . LEU A 1 104 ? -2.868 0.031 10.330 1.00 97.75 104 LEU A CA 1
ATOM 859 C C . LEU A 1 104 ? -2.153 0.333 9.014 1.00 97.75 104 LEU A C 1
ATOM 861 O O . LEU A 1 104 ? -1.147 -0.294 8.693 1.00 97.75 104 LEU A O 1
ATOM 865 N N . LEU A 1 105 ? -2.668 1.298 8.263 1.00 97.56 105 LEU A N 1
ATOM 866 C CA . LEU A 1 105 ? -2.115 1.738 6.990 1.00 97.56 105 LEU A CA 1
ATOM 867 C C . LEU A 1 105 ? -1.400 3.078 7.171 1.00 97.56 105 LEU A C 1
ATOM 869 O O . LEU A 1 105 ? -1.945 4.007 7.771 1.00 97.56 105 LEU A O 1
ATOM 873 N N . TYR A 1 106 ? -0.184 3.172 6.649 1.00 95.31 106 TYR A N 1
ATOM 874 C CA . TYR A 1 106 ? 0.636 4.380 6.628 1.00 95.31 106 TYR A CA 1
ATOM 875 C C . TYR A 1 106 ? 0.949 4.775 5.190 1.00 95.31 106 TYR A C 1
ATOM 877 O O . TYR A 1 106 ? 1.344 3.925 4.396 1.00 95.31 106 TYR A O 1
ATOM 885 N N . CYS A 1 107 ? 0.793 6.058 4.878 1.00 93.56 107 CYS A N 1
ATOM 886 C CA . CYS A 1 107 ? 1.084 6.613 3.558 1.00 93.56 107 CYS A CA 1
ATOM 887 C C . CYS A 1 107 ? 1.490 8.086 3.644 1.00 93.56 107 CYS A C 1
ATOM 889 O O . CYS A 1 107 ? 1.422 8.721 4.709 1.00 93.56 107 CYS A O 1
ATOM 891 N N . ASP A 1 108 ? 1.897 8.625 2.499 1.00 89.25 108 ASP A N 1
ATOM 892 C CA . ASP A 1 108 ? 2.137 10.048 2.325 1.00 89.25 108 ASP A CA 1
ATOM 893 C C . ASP A 1 108 ? 0.837 10.880 2.425 1.00 89.25 108 ASP A C 1
ATOM 895 O O . ASP A 1 108 ? -0.283 10.374 2.514 1.00 89.25 108 ASP A O 1
ATOM 899 N N . SER A 1 109 ? 0.978 12.204 2.433 1.00 88.56 109 SER A N 1
ATOM 900 C CA . SER A 1 109 ? -0.164 13.125 2.500 1.00 88.56 109 SER A CA 1
ATOM 901 C C . SER A 1 109 ? -0.645 13.600 1.116 1.00 88.56 109 SER A C 1
ATOM 903 O O . SER A 1 109 ? -1.243 14.676 1.046 1.00 88.56 109 SER A O 1
ATOM 905 N N . CYS A 1 110 ? -0.398 12.861 0.023 1.00 87.50 110 CYS A N 1
ATOM 906 C CA . CYS A 1 110 ? -0.729 13.303 -1.338 1.00 87.50 110 CYS A CA 1
ATOM 907 C C . CYS A 1 110 ? -2.251 13.472 -1.531 1.00 87.50 110 CYS A C 1
ATOM 909 O O . CYS A 1 110 ? -2.983 12.476 -1.501 1.00 87.50 110 CYS A O 1
ATOM 911 N N . PRO A 1 111 ? -2.773 14.694 -1.775 1.00 86.38 111 PRO A N 1
ATOM 912 C CA . PRO A 1 111 ? -4.217 14.915 -1.886 1.00 86.38 111 PRO A CA 1
ATOM 913 C C . PRO A 1 111 ? -4.844 14.216 -3.097 1.00 86.38 111 PRO A C 1
ATOM 915 O O . PRO A 1 111 ? -5.939 13.673 -3.000 1.00 86.38 111 PRO A O 1
ATOM 918 N N . GLY A 1 112 ? -4.149 14.186 -4.237 1.00 83.75 112 GLY A N 1
ATOM 919 C CA . GLY A 1 112 ? -4.680 13.593 -5.470 1.00 83.75 112 GLY A CA 1
ATOM 920 C C . GLY A 1 112 ? -4.792 12.066 -5.434 1.00 83.75 112 GLY A C 1
ATOM 921 O O . GLY A 1 112 ? -5.553 11.494 -6.211 1.00 83.75 112 GLY A O 1
ATOM 922 N N . GLN A 1 113 ? -4.051 11.414 -4.536 1.00 87.19 113 GLN A N 1
ATOM 923 C CA . GLN A 1 113 ? -3.899 9.958 -4.508 1.00 87.19 113 GLN A CA 1
ATOM 924 C C . GLN A 1 113 ? -4.435 9.351 -3.221 1.00 87.19 113 GLN A C 1
ATOM 926 O O . GLN A 1 113 ? -5.322 8.511 -3.293 1.00 87.19 113 GLN A O 1
ATOM 931 N N . ASN A 1 114 ? -3.963 9.825 -2.066 1.00 90.12 114 ASN A N 1
ATOM 932 C CA . ASN A 1 114 ? -4.155 9.157 -0.778 1.00 90.12 114 ASN A CA 1
ATOM 933 C C . ASN A 1 114 ? -5.080 9.942 0.160 1.00 90.12 114 ASN A C 1
ATOM 935 O O . ASN A 1 114 ? -5.992 9.387 0.768 1.00 90.12 114 ASN A O 1
ATOM 939 N N . LYS A 1 115 ? -4.877 11.258 0.275 1.00 90.81 115 LYS A N 1
ATOM 940 C CA . LYS A 1 115 ? -5.538 12.105 1.276 1.00 90.81 115 LYS A CA 1
ATOM 941 C C . LYS A 1 115 ? -6.732 12.863 0.696 1.00 90.81 115 LYS A C 1
ATOM 943 O O . LYS A 1 115 ? -6.734 14.091 0.620 1.00 90.81 115 LYS A O 1
ATOM 948 N N . ASN A 1 116 ? -7.760 12.126 0.288 1.00 90.62 116 ASN A N 1
ATOM 949 C CA . ASN A 1 116 ? -9.000 12.678 -0.265 1.00 90.62 116 ASN A CA 1
ATOM 950 C C . ASN A 1 116 ? -10.240 11.885 0.175 1.00 90.62 116 ASN A C 1
ATOM 952 O O . ASN A 1 116 ? -10.150 10.800 0.745 1.00 90.62 116 ASN A O 1
ATOM 956 N N . LYS A 1 117 ? -11.426 12.439 -0.105 1.00 89.50 117 LYS A N 1
ATOM 957 C CA . LYS A 1 117 ? -12.714 11.821 0.251 1.00 89.50 117 LYS A CA 1
ATOM 958 C C . LYS A 1 117 ? -12.939 10.467 -0.422 1.00 89.50 117 LYS A C 1
ATOM 960 O O . LYS A 1 117 ? -13.598 9.628 0.182 1.00 89.50 117 LYS A O 1
ATOM 965 N N . ILE A 1 118 ? -12.413 10.272 -1.635 1.00 90.50 118 ILE A N 1
ATOM 966 C CA . ILE A 1 118 ? -12.597 9.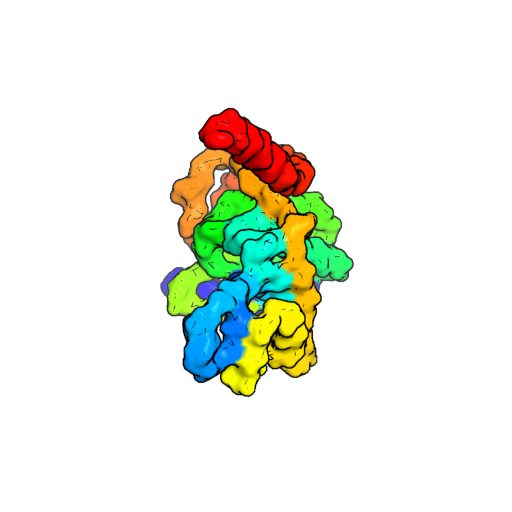045 -2.421 1.00 90.50 118 ILE A CA 1
ATOM 967 C C . ILE A 1 118 ? -11.951 7.881 -1.672 1.00 90.50 118 ILE A C 1
ATOM 969 O O . ILE A 1 118 ? -12.622 6.897 -1.375 1.00 90.50 118 ILE A O 1
ATOM 973 N N . VAL A 1 119 ? -10.693 8.044 -1.254 1.00 92.94 119 VAL A N 1
ATOM 974 C CA . VAL A 1 119 ? -9.958 7.029 -0.484 1.00 92.94 119 VAL A CA 1
ATOM 975 C C . VAL A 1 119 ? -10.618 6.753 0.862 1.00 92.94 119 VAL A C 1
ATOM 977 O O . VAL A 1 119 ? -10.797 5.594 1.230 1.00 92.94 119 VAL A O 1
ATOM 980 N N . LEU A 1 120 ? -11.045 7.793 1.588 1.00 92.75 120 LEU A N 1
ATOM 981 C CA . LEU A 1 120 ? -11.740 7.602 2.866 1.00 92.75 120 LEU A CA 1
ATOM 982 C C . LEU A 1 120 ? -13.049 6.810 2.696 1.00 92.75 120 LEU A C 1
ATOM 984 O O . LEU A 1 120 ? -13.326 5.903 3.481 1.00 92.75 120 LEU A O 1
ATOM 988 N N . ALA A 1 121 ? -13.846 7.127 1.672 1.00 91.50 121 ALA A N 1
ATOM 989 C CA . ALA A 1 121 ? -15.084 6.409 1.372 1.00 91.50 121 ALA A CA 1
ATOM 990 C C . ALA A 1 121 ? -14.813 4.965 0.920 1.00 91.50 121 ALA A C 1
ATOM 992 O O . ALA A 1 121 ? -15.504 4.039 1.349 1.00 91.50 121 ALA A O 1
ATOM 993 N N . CYS A 1 122 ? -13.778 4.767 0.101 1.00 93.12 122 CYS A N 1
ATOM 994 C CA . CYS A 1 122 ? -13.332 3.461 -0.369 1.00 93.12 122 CYS A CA 1
ATOM 995 C C . CYS A 1 122 ? -12.963 2.534 0.793 1.00 93.12 122 CYS A C 1
ATOM 997 O O . CYS A 1 122 ? -13.477 1.417 0.886 1.00 93.12 122 CYS A O 1
ATOM 999 N N . ILE A 1 123 ? -12.140 3.010 1.729 1.00 95.06 123 ILE A N 1
ATOM 1000 C CA . ILE A 1 123 ? -11.715 2.220 2.889 1.00 95.06 123 ILE A CA 1
ATOM 1001 C C . ILE A 1 123 ? -12.903 1.889 3.784 1.00 95.06 123 ILE A C 1
ATOM 1003 O O . ILE A 1 123 ? -13.057 0.737 4.194 1.00 95.06 123 ILE A O 1
ATOM 1007 N N . HIS A 1 124 ? -13.774 2.869 4.047 1.00 93.75 124 HIS A N 1
ATOM 1008 C CA . HIS A 1 124 ? -14.983 2.631 4.827 1.00 93.75 124 HIS A CA 1
ATOM 1009 C C . HIS A 1 124 ? -15.844 1.525 4.201 1.00 93.75 124 HIS A C 1
ATOM 1011 O O . HIS A 1 124 ? -16.217 0.572 4.883 1.00 93.75 124 HIS A O 1
ATOM 1017 N N . LYS A 1 125 ? -16.113 1.607 2.892 1.00 91.12 125 LYS A N 1
ATOM 1018 C CA . LYS A 1 125 ? -16.911 0.612 2.162 1.00 91.12 125 LYS A CA 1
ATOM 1019 C C . LYS A 1 125 ? -16.246 -0.764 2.135 1.00 91.12 125 LYS A C 1
ATOM 1021 O O . LYS A 1 125 ? -16.931 -1.770 2.303 1.00 91.12 125 LYS A O 1
ATOM 1026 N N . SER A 1 126 ? -14.928 -0.806 1.961 1.00 93.69 126 SER A N 1
ATOM 1027 C CA . SER A 1 126 ? -14.147 -2.047 1.967 1.00 93.69 126 SER A CA 1
ATOM 1028 C C . SER A 1 126 ? -14.230 -2.749 3.321 1.00 93.69 126 SER A C 1
ATOM 1030 O O . SER A 1 126 ? -14.474 -3.953 3.373 1.00 93.69 126 SER A O 1
ATOM 1032 N N . LEU A 1 127 ? -14.146 -1.998 4.426 1.00 95.50 127 LEU A N 1
ATOM 1033 C CA . LEU A 1 127 ? -14.291 -2.549 5.775 1.00 95.50 127 LEU A CA 1
ATOM 1034 C C . LEU A 1 127 ? -15.661 -3.205 6.004 1.00 95.50 127 LEU A C 1
ATOM 1036 O O . LEU A 1 127 ? -15.738 -4.240 6.661 1.00 95.50 127 LEU A O 1
ATOM 1040 N N . GLN A 1 128 ? -16.740 -2.649 5.442 1.00 91.81 128 GLN A N 1
ATOM 1041 C CA . GLN A 1 128 ? -18.074 -3.250 5.576 1.00 91.81 128 GLN A CA 1
ATOM 1042 C C . GLN A 1 128 ? -18.186 -4.614 4.878 1.00 91.81 128 GLN A C 1
ATOM 1044 O O . GLN A 1 128 ? -18.978 -5.453 5.305 1.00 91.81 128 GLN A O 1
ATOM 1049 N N . LYS A 1 129 ? -17.382 -4.854 3.833 1.00 92.94 129 LYS A N 1
ATOM 1050 C CA . LYS A 1 129 ? -17.325 -6.138 3.117 1.00 92.94 129 LYS A CA 1
ATOM 1051 C C . LYS A 1 129 ? -16.408 -7.170 3.785 1.00 92.94 129 LYS A C 1
ATOM 1053 O O . LYS A 1 129 ? -16.589 -8.364 3.557 1.00 92.94 129 LYS A O 1
ATOM 1058 N N . CYS A 1 130 ? -15.444 -6.730 4.596 1.00 95.50 130 CYS A N 1
ATOM 1059 C CA . CYS A 1 130 ? -14.491 -7.611 5.276 1.00 95.50 130 CYS A CA 1
ATOM 1060 C C . CYS A 1 130 ? -15.205 -8.553 6.251 1.00 95.50 130 CYS A C 1
ATOM 1062 O O . CYS A 1 130 ? -16.145 -8.149 6.939 1.00 95.50 130 CYS A O 1
ATOM 1064 N N . LYS A 1 131 ? -14.744 -9.798 6.369 1.00 96.06 131 LYS A N 1
ATOM 1065 C CA . LYS A 1 131 ? -15.284 -10.791 7.309 1.00 96.06 131 LYS A CA 1
ATOM 1066 C C . LYS A 1 131 ? -14.561 -10.749 8.653 1.00 96.06 131 LYS A C 1
ATOM 1068 O O . LYS A 1 131 ? -15.223 -10.803 9.687 1.00 96.06 131 LYS A O 1
ATOM 1073 N N . ASN A 1 132 ? -13.238 -10.601 8.628 1.00 97.12 132 ASN A N 1
ATOM 1074 C CA . ASN A 1 132 ? -12.346 -10.788 9.772 1.00 97.12 132 ASN A CA 1
ATOM 1075 C C . ASN A 1 132 ? -11.802 -9.459 10.317 1.00 97.12 132 ASN A C 1
ATOM 1077 O O . ASN A 1 132 ? -11.714 -9.277 11.535 1.00 97.12 132 ASN A O 1
ATOM 1081 N N . ILE A 1 133 ? -11.493 -8.505 9.434 1.00 97.94 133 ILE A N 1
ATOM 1082 C CA . ILE A 1 133 ? -11.028 -7.172 9.830 1.00 97.94 133 ILE A CA 1
ATOM 1083 C C . ILE A 1 133 ? -12.181 -6.399 10.485 1.00 97.94 133 ILE A C 1
ATOM 1085 O O . ILE A 1 133 ? -13.263 -6.238 9.918 1.00 97.94 133 ILE A O 1
ATOM 1089 N N . SER A 1 134 ? -11.936 -5.886 11.691 1.00 97.12 134 SER A N 1
ATOM 1090 C CA . SER A 1 134 ? -12.891 -5.088 12.467 1.00 97.12 134 SER A CA 1
ATOM 1091 C C . SER A 1 134 ? -12.559 -3.598 12.463 1.00 97.12 134 SER A C 1
ATOM 1093 O O . SER A 1 134 ? -13.469 -2.769 12.557 1.00 97.12 134 SER A O 1
ATOM 1095 N N . THR A 1 135 ? -11.276 -3.255 12.310 1.00 97.88 135 THR A N 1
ATOM 1096 C CA . THR A 1 135 ? -10.802 -1.868 12.316 1.00 97.88 135 THR A CA 1
ATOM 1097 C C . THR A 1 135 ? -9.746 -1.655 11.241 1.00 97.88 135 THR A C 1
ATOM 1099 O O . THR A 1 135 ? -8.777 -2.411 11.164 1.00 97.88 135 THR A O 1
ATOM 1102 N N . ILE A 1 136 ? -9.891 -0.574 10.475 1.00 98.38 136 ILE A N 1
ATOM 1103 C CA . ILE A 1 136 ? -8.830 -0.042 9.613 1.00 98.38 136 ILE A CA 1
ATOM 1104 C C . ILE A 1 136 ? -8.480 1.357 10.114 1.00 98.38 136 ILE A C 1
ATOM 1106 O O . ILE A 1 136 ? -9.372 2.151 10.402 1.00 98.38 136 ILE A O 1
ATOM 1110 N N . GLN A 1 137 ? -7.194 1.677 10.222 1.00 97.50 137 GLN A N 1
ATOM 1111 C CA . GLN A 1 137 ? -6.726 3.022 10.548 1.00 97.50 137 GLN A CA 1
ATOM 1112 C C . GLN A 1 137 ? -5.772 3.519 9.468 1.00 97.50 137 GLN A C 1
ATOM 1114 O O . GLN A 1 137 ? -4.714 2.934 9.262 1.00 97.50 137 GLN A O 1
ATOM 1119 N N . MET A 1 138 ? -6.119 4.636 8.838 1.00 96.19 138 MET A N 1
ATOM 1120 C CA . MET A 1 138 ? -5.237 5.388 7.951 1.00 96.19 138 MET A CA 1
ATOM 1121 C C . MET A 1 138 ? -4.415 6.387 8.750 1.00 96.19 138 MET A C 1
ATOM 1123 O O . MET A 1 138 ? -4.960 7.116 9.579 1.00 96.19 138 MET A O 1
ATOM 1127 N N . ASN A 1 139 ? -3.115 6.445 8.483 1.00 94.31 139 ASN A N 1
ATOM 1128 C CA . ASN A 1 139 ? -2.167 7.352 9.115 1.00 94.31 139 ASN A CA 1
ATOM 1129 C C . ASN A 1 139 ? -1.388 8.093 8.019 1.00 94.31 139 ASN A C 1
ATOM 1131 O O . ASN A 1 139 ? -0.732 7.467 7.188 1.00 94.31 139 ASN A O 1
ATOM 1135 N N . TYR A 1 140 ? -1.454 9.423 8.032 1.00 92.00 140 TYR A N 1
ATOM 1136 C CA . TYR A 1 140 ? -0.803 10.287 7.048 1.00 92.00 140 TYR A CA 1
ATOM 1137 C C . TYR A 1 140 ? 0.471 10.895 7.627 1.00 92.00 140 TYR A C 1
ATOM 1139 O O . TYR A 1 140 ? 0.414 11.729 8.539 1.00 92.00 140 TYR A O 1
ATOM 1147 N N . LEU A 1 141 ? 1.621 10.499 7.089 1.00 86.50 141 LEU A N 1
ATOM 1148 C CA . LEU A 1 141 ? 2.918 10.967 7.569 1.00 86.50 141 LEU A CA 1
ATOM 1149 C C . LEU A 1 141 ? 3.178 12.437 7.205 1.00 86.50 141 LEU A C 1
ATOM 1151 O O . LEU A 1 141 ? 2.594 12.999 6.269 1.00 86.50 141 LEU A O 1
ATOM 1155 N N . LEU A 1 142 ? 4.041 13.080 7.996 1.00 78.44 142 LEU A N 1
ATOM 1156 C CA . LEU A 1 142 ? 4.474 14.458 7.783 1.00 78.44 142 LEU A CA 1
ATOM 1157 C C . LEU A 1 142 ? 5.514 14.524 6.650 1.00 78.44 142 LEU A C 1
ATOM 1159 O O . LEU A 1 142 ? 6.473 13.751 6.674 1.00 78.44 142 LEU A O 1
ATOM 1163 N N . PRO A 1 143 ? 5.385 15.467 5.698 1.00 67.06 143 PRO A N 1
ATOM 1164 C CA . PRO A 1 143 ? 6.402 15.678 4.674 1.00 67.06 143 PRO A CA 1
ATOM 1165 C C . PRO A 1 143 ? 7.778 15.999 5.281 1.00 67.06 143 PRO A C 1
ATOM 1167 O O . PRO A 1 143 ? 7.883 16.806 6.207 1.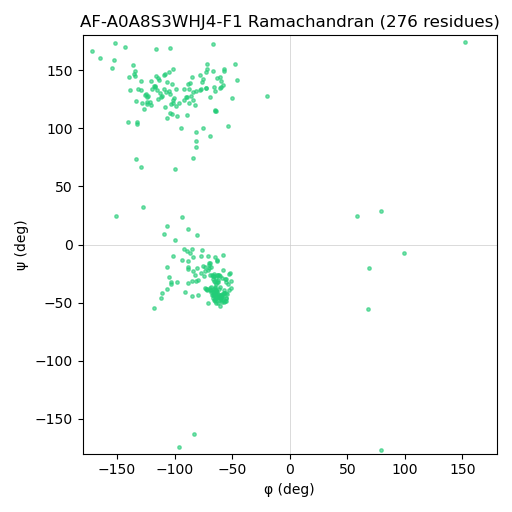00 67.06 143 PRO A O 1
ATOM 1170 N N . GLY A 1 144 ? 8.832 15.396 4.726 1.00 62.19 144 GLY A N 1
ATOM 1171 C CA . GLY A 1 144 ? 10.220 15.825 4.921 1.00 62.19 144 GLY A CA 1
ATOM 1172 C C . GLY A 1 144 ? 11.069 15.072 5.950 1.00 62.19 144 GLY A C 1
ATOM 1173 O O . GLY A 1 144 ? 12.261 15.345 5.994 1.00 62.19 144 GLY A O 1
ATOM 1174 N N . HIS A 1 145 ? 10.536 14.145 6.763 1.00 53.59 145 HIS A N 1
ATOM 1175 C CA . HIS A 1 145 ? 11.346 13.496 7.821 1.00 53.59 145 HIS A CA 1
ATOM 1176 C C . HIS A 1 145 ? 10.928 12.067 8.211 1.00 53.59 145 HIS A C 1
ATOM 1178 O O . HIS A 1 145 ? 11.184 11.638 9.336 1.00 53.59 145 HIS A O 1
ATOM 1184 N N . THR A 1 146 ? 10.268 11.304 7.342 1.00 62.16 146 THR A N 1
ATOM 1185 C CA . THR A 1 146 ? 9.899 9.922 7.687 1.00 62.16 146 THR A CA 1
ATOM 1186 C C . THR A 1 146 ? 10.272 8.983 6.557 1.00 62.16 146 THR A C 1
ATOM 1188 O O . THR A 1 146 ? 9.596 8.948 5.539 1.00 62.16 146 THR A O 1
ATOM 1191 N N . TYR A 1 147 ? 11.363 8.241 6.755 1.00 70.12 147 TYR A N 1
ATOM 1192 C CA . TYR A 1 147 ? 11.703 7.085 5.934 1.00 70.12 147 TYR A CA 1
ATOM 1193 C C . TYR A 1 147 ? 10.623 6.024 6.142 1.00 70.12 147 TYR A C 1
ATOM 1195 O O . TYR A 1 147 ? 10.446 5.532 7.264 1.00 70.12 147 TYR A O 1
ATOM 1203 N N . MET A 1 148 ? 9.867 5.703 5.095 1.00 85.19 148 MET A N 1
ATOM 1204 C CA . MET A 1 148 ? 8.906 4.615 5.154 1.00 85.19 148 MET A CA 1
ATOM 1205 C C . MET A 1 148 ? 9.615 3.303 4.800 1.00 85.19 148 MET A C 1
ATOM 1207 O O . MET A 1 148 ? 10.393 3.254 3.852 1.00 85.19 148 MET A O 1
ATOM 1211 N N . PRO A 1 149 ? 9.324 2.192 5.496 1.00 90.81 149 PRO A N 1
ATOM 1212 C CA . PRO A 1 149 ? 9.822 0.872 5.120 1.00 90.81 149 PRO A CA 1
ATOM 1213 C C . PRO A 1 149 ? 9.561 0.513 3.651 1.00 90.81 149 PRO A C 1
ATOM 1215 O O . PRO A 1 149 ? 10.376 -0.179 3.043 1.00 90.81 149 PRO A O 1
ATOM 1218 N N . VAL A 1 150 ? 8.469 1.005 3.059 1.00 93.62 150 VAL A N 1
ATOM 1219 C CA . VAL A 1 150 ? 8.164 0.809 1.635 1.00 93.62 150 VAL A CA 1
ATOM 1220 C C . VAL A 1 150 ? 9.190 1.465 0.694 1.00 93.62 150 VAL A C 1
ATOM 1222 O O . VAL A 1 150 ? 9.485 0.888 -0.349 1.00 93.62 150 VAL A O 1
ATOM 1225 N N . ASP A 1 151 ? 9.855 2.554 1.096 1.00 93.25 151 ASP A N 1
ATOM 1226 C CA . ASP A 1 151 ? 10.914 3.218 0.310 1.00 93.25 151 ASP A CA 1
ATOM 1227 C C . ASP A 1 151 ? 12.120 2.285 0.093 1.00 93.25 151 ASP A C 1
ATOM 1229 O O . ASP A 1 151 ? 12.853 2.377 -0.900 1.00 93.25 151 ASP A O 1
ATOM 1233 N N . SER A 1 152 ? 12.322 1.329 1.010 1.00 94.00 152 SER A N 1
ATOM 1234 C CA . SER A 1 152 ? 13.327 0.275 0.845 1.00 94.00 152 SER A CA 1
ATOM 1235 C C . SER A 1 152 ? 13.002 -0.641 -0.339 1.00 94.00 152 SER A C 1
ATOM 1237 O O . SER A 1 152 ? 13.921 -1.100 -1.020 1.00 94.00 152 SER A O 1
ATOM 1239 N N . MET A 1 153 ? 11.715 -0.860 -0.643 1.00 96.81 153 MET A N 1
ATOM 1240 C CA . MET A 1 153 ? 11.308 -1.632 -1.815 1.00 96.81 153 MET A CA 1
ATOM 1241 C C . MET A 1 153 ? 11.703 -0.918 -3.098 1.00 96.81 153 MET A C 1
ATOM 1243 O O . MET A 1 153 ? 12.326 -1.536 -3.962 1.00 96.81 153 MET A O 1
ATOM 1247 N N . HIS A 1 154 ? 11.408 0.380 -3.192 1.00 95.75 154 HIS A N 1
ATOM 1248 C CA . HIS A 1 154 ? 11.752 1.198 -4.357 1.00 95.75 154 HIS A CA 1
ATOM 1249 C C . HIS A 1 154 ? 13.257 1.252 -4.560 1.00 95.75 154 HIS A C 1
ATOM 1251 O O . HIS A 1 154 ? 13.734 0.971 -5.652 1.00 95.75 154 HIS A O 1
ATOM 1257 N N . SER A 1 155 ? 14.004 1.489 -3.480 1.00 95.44 155 SER A N 1
ATOM 1258 C CA . SER A 1 155 ? 15.468 1.534 -3.509 1.00 95.44 155 SER A CA 1
ATOM 1259 C C . SER A 1 155 ? 16.076 0.232 -4.041 1.00 95.44 155 SER A C 1
ATOM 1261 O O . SER A 1 155 ? 17.068 0.251 -4.766 1.00 95.44 155 SER A O 1
ATOM 1263 N N . VAL A 1 156 ? 15.507 -0.921 -3.675 1.00 96.56 156 VAL A N 1
ATOM 1264 C CA . VAL A 1 156 ? 15.979 -2.234 -4.139 1.00 96.56 156 VAL A CA 1
ATOM 1265 C C . VAL A 1 156 ? 15.600 -2.487 -5.604 1.00 96.56 156 VAL A C 1
ATOM 1267 O O . VAL A 1 156 ? 16.413 -3.035 -6.346 1.00 96.56 156 VAL A O 1
ATOM 1270 N N . ILE A 1 157 ? 14.410 -2.059 -6.039 1.00 97.00 157 ILE A N 1
ATOM 1271 C CA . ILE A 1 157 ? 13.975 -2.141 -7.445 1.00 97.00 157 ILE A CA 1
ATOM 1272 C C . ILE A 1 157 ? 14.824 -1.226 -8.337 1.00 97.00 157 IL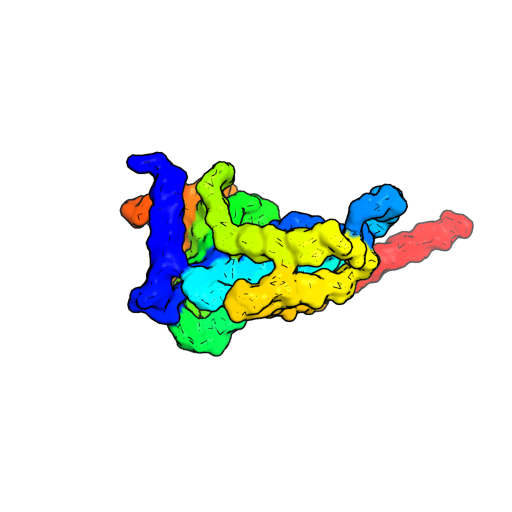E A C 1
ATOM 1274 O O . ILE A 1 157 ? 15.270 -1.639 -9.400 1.00 97.00 157 ILE A O 1
ATOM 1278 N N . GLU A 1 158 ? 15.111 -0.002 -7.905 1.00 95.38 158 GLU A N 1
ATOM 1279 C CA . GLU A 1 158 ? 15.948 0.939 -8.659 1.00 95.38 158 GLU A CA 1
ATOM 1280 C C . GLU A 1 158 ? 17.386 0.427 -8.809 1.00 95.38 158 GLU A C 1
ATOM 1282 O O . GLU A 1 158 ? 17.978 0.511 -9.886 1.00 95.38 158 GLU A O 1
ATOM 1287 N N . LYS A 1 159 ? 17.928 -0.193 -7.754 1.00 95.19 159 LYS A N 1
ATOM 1288 C CA . LYS A 1 159 ? 19.247 -0.836 -7.799 1.00 95.19 159 LYS A CA 1
ATOM 1289 C C . LYS A 1 159 ? 19.297 -2.042 -8.736 1.00 95.19 159 LYS A C 1
ATOM 1291 O O . LYS A 1 159 ? 20.350 -2.306 -9.310 1.00 95.19 159 LYS A O 1
ATOM 1296 N N . SER A 1 160 ? 18.201 -2.788 -8.903 1.00 94.19 160 SER A N 1
ATOM 1297 C CA . SER A 1 160 ? 18.202 -3.974 -9.774 1.00 94.19 160 SER A CA 1
ATOM 1298 C C . SER A 1 160 ? 18.282 -3.617 -11.263 1.00 94.19 160 SER A C 1
ATOM 1300 O O . SER A 1 160 ? 18.751 -4.429 -12.065 1.00 94.19 160 SER A O 1
ATOM 1302 N N . VAL A 1 161 ? 17.902 -2.388 -11.630 1.00 94.00 161 VAL A N 1
ATOM 1303 C CA . VAL A 1 161 ? 17.939 -1.902 -13.017 1.00 94.00 161 VAL A CA 1
ATOM 1304 C C . VAL A 1 161 ? 19.126 -1.004 -13.344 1.00 94.00 161 VAL A C 1
ATOM 1306 O O . VAL A 1 161 ? 19.355 -0.762 -14.518 1.00 94.00 161 VAL A O 1
ATOM 1309 N N . THR A 1 162 ? 19.919 -0.556 -12.365 1.00 89.88 162 THR A N 1
ATOM 1310 C CA . THR A 1 162 ? 21.001 0.429 -12.589 1.00 89.88 162 THR A CA 1
ATOM 1311 C C . THR A 1 162 ? 21.967 0.039 -13.715 1.00 89.88 162 THR A C 1
ATOM 1313 O O . THR A 1 162 ? 22.348 0.887 -14.506 1.00 89.88 162 THR A O 1
ATOM 1316 N N . ASN A 1 163 ? 22.318 -1.246 -13.839 1.00 87.00 163 ASN A N 1
ATOM 1317 C CA . ASN A 1 163 ? 23.253 -1.732 -14.866 1.00 87.00 163 ASN A CA 1
ATOM 1318 C C . ASN A 1 163 ? 22.564 -2.514 -15.997 1.00 87.00 163 ASN A C 1
ATOM 1320 O O . ASN A 1 163 ? 23.220 -3.263 -16.717 1.00 87.00 163 ASN A O 1
ATOM 1324 N N . ASN A 1 164 ? 21.240 -2.402 -16.126 1.00 89.25 164 ASN A N 1
ATOM 1325 C CA . ASN A 1 164 ? 20.456 -3.166 -17.090 1.00 89.25 164 ASN A CA 1
ATOM 1326 C C . ASN A 1 164 ? 19.559 -2.238 -17.906 1.00 89.25 164 ASN A C 1
ATOM 1328 O O . ASN A 1 164 ? 18.940 -1.317 -17.379 1.00 89.25 164 ASN A O 1
ATOM 1332 N N . ILE A 1 165 ? 19.430 -2.528 -19.199 1.00 93.19 165 ILE A N 1
ATOM 1333 C CA . ILE A 1 165 ? 18.450 -1.843 -20.039 1.00 93.19 165 ILE A CA 1
ATOM 1334 C C . ILE A 1 165 ? 17.109 -2.564 -19.910 1.00 93.19 165 ILE A C 1
ATOM 1336 O O . ILE A 1 165 ? 17.020 -3.776 -20.124 1.00 93.19 165 ILE A O 1
ATOM 1340 N N . VAL A 1 166 ? 16.059 -1.812 -19.593 1.00 95.69 166 VAL A N 1
ATOM 1341 C CA . VAL A 1 166 ? 14.678 -2.300 -19.643 1.00 95.69 166 VAL A CA 1
ATOM 1342 C C . VAL A 1 166 ? 14.085 -1.836 -20.962 1.00 95.69 166 VAL A C 1
ATOM 1344 O O . VAL A 1 166 ? 13.885 -0.643 -21.168 1.00 95.69 166 VAL A O 1
ATOM 1347 N N . TRP A 1 167 ? 13.830 -2.767 -21.871 1.00 94.75 167 TRP A N 1
ATOM 1348 C CA . TRP A 1 167 ? 13.354 -2.485 -23.224 1.00 94.75 167 TRP A CA 1
ATOM 1349 C C . TRP A 1 167 ? 11.832 -2.405 -23.310 1.00 94.75 167 TRP A C 1
ATOM 1351 O O . TRP A 1 167 ? 11.309 -1.620 -24.097 1.00 94.75 167 TRP A O 1
ATOM 1361 N N . ALA A 1 168 ? 11.120 -3.192 -22.500 1.00 94.44 168 ALA A N 1
ATOM 1362 C CA . ALA A 1 168 ? 9.670 -3.324 -22.580 1.00 94.44 168 ALA A CA 1
ATOM 1363 C C . ALA A 1 168 ? 8.991 -3.275 -21.198 1.00 94.44 168 ALA A C 1
ATOM 1365 O O . ALA A 1 168 ? 9.532 -3.823 -20.233 1.00 94.44 168 ALA A O 1
ATOM 1366 N N . PRO A 1 169 ? 7.765 -2.716 -21.099 1.00 94.75 169 PRO A N 1
ATOM 1367 C CA . PRO A 1 169 ? 6.983 -2.696 -19.858 1.00 94.75 169 PRO A CA 1
ATOM 1368 C C . PRO A 1 169 ? 6.783 -4.070 -19.225 1.00 94.75 169 PRO A C 1
ATOM 1370 O O . PRO A 1 169 ? 6.755 -4.201 -18.005 1.00 94.75 169 PRO A O 1
ATOM 1373 N N . SER A 1 170 ? 6.664 -5.107 -20.059 1.00 96.06 170 SER A N 1
ATOM 1374 C CA . SER A 1 170 ? 6.461 -6.495 -19.640 1.00 96.06 170 SER A CA 1
ATOM 1375 C C . SER A 1 170 ? 7.624 -7.065 -18.824 1.00 96.06 170 SER A C 1
ATOM 1377 O O . SER A 1 170 ? 7.459 -8.102 -18.187 1.00 96.06 170 SER A O 1
ATOM 1379 N N . GLN A 1 171 ? 8.780 -6.396 -18.797 1.00 97.56 171 GLN A N 1
ATOM 1380 C CA . GLN A 1 171 ? 9.918 -6.791 -17.969 1.00 97.56 171 GLN A CA 1
ATOM 1381 C C . GLN A 1 171 ? 9.790 -6.298 -16.520 1.00 97.56 171 GLN A C 1
ATOM 1383 O O . GLN A 1 171 ? 10.334 -6.936 -15.616 1.00 97.56 171 GLN A O 1
ATOM 1388 N N . TRP A 1 172 ? 9.055 -5.205 -16.267 1.00 97.75 172 TRP A N 1
ATOM 1389 C CA . TRP A 1 172 ? 8.915 -4.632 -14.923 1.00 97.75 172 TRP A CA 1
ATOM 1390 C C . TRP A 1 172 ? 8.369 -5.606 -13.876 1.00 97.75 172 TRP A C 1
ATOM 1392 O O . TRP A 1 172 ? 8.923 -5.619 -12.776 1.00 97.75 172 TRP A O 1
ATOM 1402 N N . PRO A 1 173 ? 7.356 -6.448 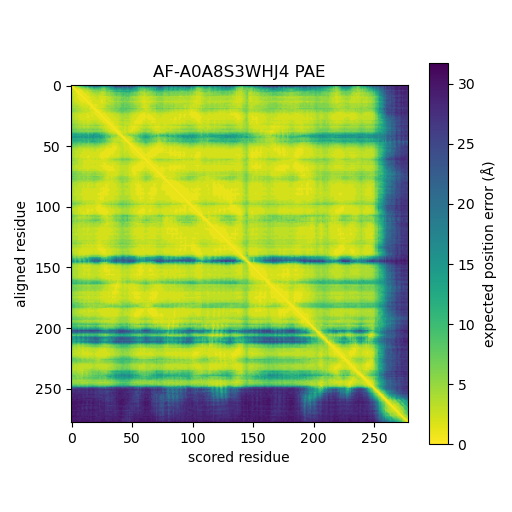-14.163 1.00 98.00 173 PRO A N 1
ATOM 1403 C CA . PRO A 1 173 ? 6.856 -7.408 -13.186 1.00 98.00 173 PRO A CA 1
ATOM 1404 C C . PRO A 1 173 ? 7.938 -8.379 -12.704 1.00 98.00 173 PRO A C 1
ATOM 1406 O O . PRO A 1 173 ? 8.096 -8.582 -11.501 1.00 98.00 173 PRO A O 1
ATOM 1409 N N . THR A 1 174 ? 8.739 -8.925 -13.623 1.00 97.50 174 THR A N 1
ATOM 1410 C CA . THR A 1 174 ? 9.843 -9.836 -13.291 1.00 97.50 174 THR A CA 1
ATOM 1411 C C . THR A 1 174 ? 10.954 -9.116 -12.534 1.00 97.50 174 THR A C 1
ATOM 1413 O O . THR A 1 174 ? 11.439 -9.632 -11.527 1.00 97.50 174 THR A O 1
ATOM 1416 N N . ILE A 1 175 ? 11.322 -7.909 -12.976 1.00 97.38 175 ILE A N 1
ATOM 1417 C CA . ILE A 1 175 ? 12.316 -7.070 -12.296 1.00 97.38 175 ILE A CA 1
ATOM 1418 C C . ILE A 1 175 ? 11.880 -6.797 -10.856 1.00 97.38 175 ILE A C 1
ATOM 1420 O O . ILE A 1 175 ? 12.670 -6.991 -9.936 1.00 97.38 175 ILE A O 1
ATOM 1424 N N . CYS A 1 176 ? 10.623 -6.395 -10.648 1.00 97.62 176 CYS A N 1
ATOM 1425 C CA . CYS A 1 176 ? 10.079 -6.126 -9.323 1.00 97.62 176 CYS A CA 1
ATOM 1426 C C . CYS A 1 176 ? 10.080 -7.389 -8.461 1.00 97.62 176 CYS A C 1
ATOM 1428 O O . CYS A 1 176 ? 10.606 -7.357 -7.353 1.00 97.62 176 CYS A O 1
ATOM 1430 N N . ALA A 1 177 ? 9.561 -8.511 -8.968 1.00 97.44 177 ALA A N 1
ATOM 1431 C CA . ALA A 1 177 ? 9.496 -9.763 -8.216 1.00 97.44 177 ALA A CA 1
ATOM 1432 C C . ALA A 1 177 ? 10.880 -10.188 -7.703 1.00 97.44 177 ALA A C 1
ATOM 1434 O O . ALA A 1 177 ? 11.037 -10.520 -6.527 1.00 97.44 177 ALA A O 1
ATOM 1435 N N . LEU A 1 178 ? 11.891 -10.121 -8.573 1.00 96.44 178 LEU A N 1
ATOM 1436 C CA . LEU A 1 178 ? 13.242 -10.611 -8.300 1.00 96.44 178 LEU A CA 1
ATOM 1437 C C . LEU A 1 178 ? 14.176 -9.571 -7.668 1.00 96.44 178 LEU A C 1
ATOM 1439 O O . LEU A 1 178 ? 15.290 -9.928 -7.280 1.00 96.44 178 LEU A O 1
ATOM 1443 N N . ALA A 1 179 ? 13.749 -8.311 -7.533 1.00 96.31 179 ALA A N 1
ATOM 1444 C CA . ALA A 1 179 ? 14.590 -7.238 -7.004 1.00 96.31 179 ALA A CA 1
ATOM 1445 C C . ALA A 1 179 ? 15.125 -7.568 -5.600 1.00 96.31 179 ALA A C 1
ATOM 1447 O O . ALA A 1 179 ? 16.302 -7.350 -5.307 1.00 96.31 179 ALA A O 1
ATOM 1448 N N . ARG A 1 180 ? 14.279 -8.139 -4.731 1.00 95.56 180 ARG A N 1
ATOM 1449 C CA . ARG A 1 180 ? 14.659 -8.526 -3.367 1.00 95.56 180 ARG A CA 1
ATOM 1450 C C . ARG A 1 180 ? 14.873 -10.029 -3.242 1.00 95.56 180 ARG A C 1
ATOM 1452 O O . ARG A 1 180 ? 13.943 -10.812 -3.387 1.00 95.56 180 ARG A O 1
ATOM 1459 N N . LYS A 1 181 ? 16.086 -10.421 -2.846 1.00 91.00 181 LYS A N 1
ATOM 1460 C CA . LYS A 1 181 ? 16.435 -11.824 -2.556 1.00 91.00 181 LYS A CA 1
ATOM 1461 C C . LYS A 1 181 ? 16.074 -12.244 -1.126 1.00 91.00 181 LYS A C 1
ATOM 1463 O O . LYS A 1 181 ? 15.504 -13.307 -0.923 1.00 91.00 181 LYS A O 1
ATOM 1468 N N . VAL A 1 182 ? 16.375 -11.395 -0.139 1.00 90.38 182 VAL A N 1
ATOM 1469 C CA . VAL A 1 182 ? 16.180 -11.666 1.299 1.00 90.38 182 VAL A CA 1
ATOM 1470 C C . VAL A 1 182 ? 15.189 -10.657 1.894 1.00 90.38 182 VAL A C 1
ATOM 1472 O O . VAL A 1 182 ? 15.317 -9.467 1.613 1.00 90.38 182 VAL A O 1
ATOM 1475 N N . PRO A 1 183 ? 14.225 -11.072 2.738 1.00 92.06 183 PRO A N 1
ATOM 1476 C CA . PRO A 1 183 ? 13.952 -12.452 3.152 1.00 92.06 183 PRO A CA 1
ATOM 1477 C C . PRO A 1 183 ? 13.290 -13.304 2.062 1.00 92.06 183 PRO A C 1
ATOM 1479 O O . PRO A 1 183 ? 13.379 -14.523 2.127 1.00 92.06 183 PRO A O 1
ATOM 1482 N N . LYS A 1 184 ? 12.623 -12.673 1.089 1.00 94.44 184 LYS A N 1
ATOM 1483 C CA . LYS A 1 184 ? 11.980 -13.337 -0.052 1.00 94.44 184 LYS A CA 1
ATOM 1484 C C . LYS A 1 184 ? 11.623 -12.338 -1.166 1.00 94.44 184 LYS A C 1
ATOM 1486 O O . LYS A 1 184 ? 11.488 -11.144 -0.858 1.00 94.44 184 LYS A O 1
ATOM 1491 N N . PRO A 1 185 ? 11.415 -12.823 -2.405 1.00 96.81 185 PRO A N 1
ATOM 1492 C CA . PRO A 1 185 ? 10.864 -12.061 -3.530 1.00 96.81 185 PRO A CA 1
ATOM 1493 C C . PRO A 1 185 ? 9.605 -11.253 -3.192 1.00 96.81 185 PRO A C 1
ATOM 1495 O O . PRO A 1 185 ? 8.866 -11.592 -2.261 1.00 96.81 185 PRO A O 1
ATOM 1498 N N . TYR A 1 186 ? 9.354 -10.185 -3.952 1.00 98.00 186 TYR A N 1
ATOM 1499 C CA . TYR A 1 186 ? 8.100 -9.434 -3.851 1.00 98.00 186 TYR A CA 1
ATOM 1500 C C . TYR A 1 186 ? 6.966 -10.173 -4.563 1.00 98.00 186 TYR A C 1
ATOM 1502 O O . TYR A 1 186 ? 7.168 -10.817 -5.592 1.00 98.00 186 TYR A O 1
ATOM 1510 N N . LYS A 1 187 ? 5.755 -10.057 -4.018 1.00 98.19 187 LYS A N 1
ATOM 1511 C CA . LYS A 1 187 ? 4.531 -10.550 -4.650 1.00 98.19 187 LYS A CA 1
ATOM 1512 C C . LYS A 1 187 ? 4.065 -9.519 -5.665 1.00 98.19 187 LYS A C 1
ATOM 1514 O O . LYS A 1 187 ? 3.799 -8.381 -5.293 1.00 98.19 187 LYS A O 1
ATOM 1519 N N . VAL A 1 188 ? 3.976 -9.912 -6.927 1.00 98.31 188 VAL A N 1
ATOM 1520 C CA . VAL A 1 188 ? 3.661 -8.994 -8.021 1.00 98.31 188 VAL A CA 1
ATOM 1521 C C . VAL A 1 188 ? 2.301 -9.322 -8.617 1.00 98.31 188 VAL A C 1
ATOM 1523 O O . VAL A 1 188 ? 2.039 -10.474 -8.953 1.00 98.31 188 VAL A O 1
ATOM 1526 N N . GLU A 1 189 ? 1.459 -8.305 -8.771 1.00 98.25 189 GLU A N 1
ATOM 1527 C CA . GLU A 1 189 ? 0.192 -8.379 -9.499 1.00 98.25 189 GLU A CA 1
ATOM 1528 C C . GLU A 1 189 ? 0.201 -7.323 -10.609 1.00 98.25 189 GLU A C 1
ATOM 1530 O O . GLU A 1 189 ? 0.503 -6.155 -10.361 1.00 98.25 189 GLU A O 1
ATOM 1535 N N . VAL A 1 190 ? -0.095 -7.742 -11.840 1.00 98.06 190 VAL A N 1
ATOM 1536 C CA . VAL A 1 190 ? -0.211 -6.845 -12.997 1.00 98.06 190 VAL A CA 1
ATOM 1537 C C . VAL A 1 190 ? -1.687 -6.582 -13.246 1.00 98.06 190 VAL A C 1
ATOM 1539 O O . VAL A 1 190 ? -2.465 -7.525 -13.374 1.00 98.06 190 VAL A O 1
ATOM 1542 N N . LEU A 1 191 ? -2.061 -5.310 -13.298 1.00 97.69 191 LEU A N 1
ATOM 1543 C CA . LEU A 1 191 ? -3.435 -4.850 -13.445 1.00 97.69 191 LEU A CA 1
ATOM 1544 C C . LEU A 1 191 ? -3.680 -4.354 -14.868 1.00 97.69 191 LEU A C 1
ATOM 1546 O O . LEU A 1 191 ? -2.791 -3.805 -15.523 1.00 97.69 191 LEU A O 1
ATOM 1550 N N . SER A 1 192 ? -4.917 -4.528 -15.311 1.00 96.31 192 SER A N 1
ATOM 1551 C CA . SER A 1 192 ? -5.436 -4.058 -16.591 1.00 96.31 192 SER A CA 1
ATOM 1552 C C . SER A 1 192 ? -6.541 -3.022 -16.385 1.00 96.31 192 SER A C 1
ATOM 1554 O O . SER A 1 192 ? -7.109 -2.906 -15.299 1.00 96.31 192 SER A O 1
ATOM 1556 N N . HIS A 1 193 ? -6.944 -2.335 -17.450 1.00 93.31 193 HIS A N 1
ATOM 1557 C CA . HIS A 1 193 ? -8.085 -1.413 -17.438 1.00 93.31 193 HIS A CA 1
ATOM 1558 C C . HIS A 1 193 ? -9.382 -2.039 -16.903 1.00 93.31 193 HIS A C 1
ATOM 1560 O O . HIS A 1 193 ? -10.252 -1.333 -16.402 1.00 93.31 193 HIS A O 1
ATOM 1566 N N . LYS A 1 194 ? -9.532 -3.369 -16.994 1.00 94.31 194 LYS A N 1
ATOM 1567 C CA . LYS A 1 194 ? -10.717 -4.087 -16.499 1.00 94.31 194 LYS A CA 1
ATOM 1568 C C . LYS A 1 194 ? -10.744 -4.219 -14.982 1.00 94.31 194 LYS A C 1
ATOM 1570 O O . LYS A 1 194 ? -11.810 -4.543 -14.452 1.00 94.31 194 LYS A O 1
ATOM 1575 N N . ASP A 1 195 ? -9.605 -4.047 -14.321 1.00 93.50 195 ASP A N 1
ATOM 1576 C CA . ASP A 1 195 ? -9.485 -4.126 -12.870 1.00 93.50 195 ASP A CA 1
ATOM 1577 C C . ASP A 1 195 ? -9.951 -2.837 -12.191 1.00 93.50 195 ASP A C 1
ATOM 1579 O O . ASP A 1 195 ? -10.458 -2.903 -11.076 1.00 93.50 195 ASP A O 1
ATOM 1583 N N . PHE A 1 196 ? -9.798 -1.681 -12.844 1.00 92.94 196 PHE A N 1
ATOM 1584 C CA . PHE A 1 196 ? -10.058 -0.382 -12.226 1.00 92.94 196 PHE A CA 1
ATOM 1585 C C . PHE A 1 196 ? -11.547 -0.040 -12.133 1.00 92.94 196 PHE A C 1
ATOM 1587 O O . PHE A 1 196 ? -12.308 -0.150 -13.097 1.00 92.94 196 PHE A O 1
ATOM 1594 N N . GLU A 1 197 ? -11.949 0.426 -10.951 1.00 87.75 197 GLU A N 1
ATOM 1595 C CA . GLU A 1 197 ? -13.308 0.874 -10.648 1.00 87.75 197 GLU A CA 1
ATOM 1596 C C . GLU A 1 197 ? -13.367 2.406 -10.500 1.00 87.75 197 GLU A C 1
ATOM 1598 O O . GLU A 1 197 ? -12.424 3.047 -10.028 1.00 87.75 197 GLU A O 1
ATOM 1603 N N . GLY A 1 198 ? -14.492 3.010 -10.897 1.00 86.75 198 GLY A N 1
ATOM 1604 C CA . GLY A 1 198 ? -14.744 4.448 -10.743 1.00 86.75 198 GLY A CA 1
ATOM 1605 C C . GLY A 1 198 ? -15.224 4.776 -9.330 1.00 86.75 198 GLY A C 1
ATOM 1606 O O . GLY A 1 198 ? -16.421 4.744 -9.062 1.00 86.75 198 GLY A O 1
ATOM 1607 N N . TRP A 1 199 ? -14.300 5.053 -8.409 1.00 84.69 199 TRP A N 1
ATOM 1608 C CA . TRP A 1 199 ? -14.615 5.360 -7.006 1.00 84.69 199 TRP A CA 1
ATOM 1609 C C . TRP A 1 199 ? -15.068 6.808 -6.783 1.00 84.69 199 TRP A C 1
ATOM 1611 O O . TRP A 1 199 ? -15.713 7.115 -5.780 1.00 84.69 199 TRP A O 1
ATOM 1621 N N . ASP A 1 200 ? -14.756 7.706 -7.707 1.00 81.62 200 ASP A N 1
ATOM 1622 C CA . ASP A 1 200 ? -15.156 9.110 -7.707 1.00 81.62 200 ASP A CA 1
ATOM 1623 C C . ASP A 1 200 ? -16.677 9.307 -7.750 1.00 81.62 200 ASP A C 1
ATOM 1625 O O . ASP A 1 200 ? -17.187 10.274 -7.183 1.00 81.62 200 ASP A O 1
ATOM 1629 N N . THR A 1 201 ? -17.423 8.349 -8.303 1.00 75.69 201 THR A N 1
ATOM 1630 C CA . THR A 1 201 ? -18.894 8.393 -8.345 1.00 75.69 201 THR A CA 1
ATOM 1631 C C . THR A 1 201 ? -19.546 8.232 -6.968 1.00 75.69 201 THR A C 1
ATOM 1633 O O . THR A 1 201 ? -20.723 8.536 -6.799 1.00 75.69 201 THR A O 1
ATOM 1636 N N . ILE A 1 202 ? -18.800 7.764 -5.960 1.00 70.06 202 ILE A N 1
ATOM 1637 C CA . ILE A 1 202 ? -19.297 7.549 -4.590 1.00 70.06 202 ILE A CA 1
ATOM 1638 C C . ILE A 1 202 ? -19.410 8.881 -3.819 1.00 70.06 202 ILE A C 1
ATOM 1640 O O . ILE A 1 202 ? -19.973 8.927 -2.725 1.00 70.06 202 ILE A O 1
ATOM 1644 N N . LEU A 1 203 ? -18.876 9.979 -4.366 1.00 64.88 203 LEU A N 1
ATOM 1645 C CA . LEU A 1 203 ? -18.639 11.218 -3.627 1.00 64.88 203 LEU A CA 1
ATOM 1646 C C . LEU A 1 203 ? -19.870 12.061 -3.306 1.00 64.88 203 LEU A C 1
ATOM 1648 O O . LEU A 1 203 ? -19.821 12.792 -2.308 1.00 64.88 203 LEU A O 1
ATOM 1652 N N . ASP A 1 204 ? -20.941 11.988 -4.093 1.00 60.00 204 ASP A N 1
ATOM 1653 C CA . ASP A 1 204 ? -22.106 12.840 -3.872 1.00 60.00 204 ASP A CA 1
ATOM 1654 C C . ASP A 1 204 ? -22.819 12.422 -2.581 1.00 60.00 204 ASP A C 1
ATOM 1656 O O . ASP A 1 204 ? -23.693 11.561 -2.555 1.00 60.00 204 ASP A O 1
ATOM 1660 N N . ARG A 1 205 ? -22.439 13.092 -1.482 1.00 65.50 205 ARG A N 1
ATOM 1661 C CA . ARG A 1 205 ? -23.013 12.992 -0.128 1.00 65.50 205 ARG A CA 1
ATOM 1662 C C . ARG A 1 205 ? -22.572 11.779 0.702 1.00 65.50 205 ARG A C 1
ATOM 1664 O O . ARG A 1 205 ? -23.302 11.384 1.602 1.00 65.50 205 ARG A O 1
ATOM 1671 N N . TYR A 1 206 ? -21.373 11.223 0.496 1.00 80.00 206 TYR A N 1
ATOM 1672 C CA . TYR A 1 206 ? -20.913 10.098 1.334 1.00 80.00 206 TYR A CA 1
ATOM 1673 C C . TYR A 1 206 ? -20.723 10.463 2.818 1.00 80.00 206 TYR A C 1
ATOM 1675 O O . TYR A 1 206 ? -21.133 9.712 3.702 1.00 80.00 206 TYR A O 1
ATOM 1683 N N . PHE A 1 207 ? -20.129 11.626 3.097 1.00 82.00 207 PHE A N 1
ATOM 1684 C CA . PHE A 1 207 ? -19.888 12.139 4.451 1.00 82.00 207 PHE A CA 1
ATOM 1685 C C . PHE A 1 207 ? -20.728 13.392 4.707 1.00 82.00 207 PHE A C 1
ATOM 1687 O O . PHE A 1 207 ? -20.852 14.243 3.821 1.00 82.00 207 PHE A O 1
ATOM 1694 N N . LYS A 1 208 ? -21.267 13.532 5.923 1.00 73.69 208 LYS A N 1
ATOM 1695 C CA . LYS A 1 208 ? -22.030 14.717 6.334 1.00 73.69 208 LYS A CA 1
ATOM 1696 C C . LYS A 1 208 ? -21.112 15.897 6.633 1.00 73.69 208 LYS A C 1
ATOM 1698 O O . LYS A 1 208 ? -20.080 15.753 7.283 1.00 73.69 208 LYS A O 1
ATOM 1703 N N . GLY A 1 209 ? -21.536 17.086 6.210 1.00 70.38 209 GLY A N 1
ATOM 1704 C CA . GLY A 1 209 ? -20.837 18.340 6.483 1.00 70.38 209 GLY A CA 1
ATOM 1705 C C . GLY A 1 209 ? -19.629 18.603 5.577 1.00 70.38 209 GLY A C 1
ATOM 1706 O O . GLY A 1 209 ? -19.322 17.863 4.639 1.00 70.38 209 GLY A O 1
ATOM 1707 N N . ASN A 1 210 ? -18.931 19.711 5.843 1.00 66.31 210 ASN A N 1
ATOM 1708 C CA . ASN A 1 210 ? -17.794 20.138 5.030 1.00 66.31 210 ASN A CA 1
ATOM 1709 C C . ASN A 1 210 ? -16.490 19.445 5.459 1.00 66.31 210 ASN A C 1
ATOM 1711 O O . ASN A 1 210 ? -15.602 20.053 6.054 1.00 66.31 210 ASN A O 1
ATOM 1715 N N . LEU A 1 211 ? -16.354 18.165 5.103 1.00 70.50 211 LEU A N 1
ATOM 1716 C CA . LEU A 1 211 ? -15.090 17.442 5.264 1.00 70.50 211 LEU A CA 1
ATOM 1717 C C . LEU A 1 211 ? -13.987 18.007 4.343 1.00 70.50 211 LEU A C 1
ATOM 1719 O O . LEU A 1 211 ? -12.813 17.948 4.690 1.00 70.50 211 LEU A O 1
ATOM 1723 N N . ALA A 1 212 ? -14.341 18.618 3.201 1.00 62.88 212 ALA A N 1
ATOM 1724 C CA . ALA A 1 212 ? -13.364 19.108 2.217 1.00 62.88 212 ALA A CA 1
ATOM 1725 C C . ALA A 1 212 ? -12.387 20.134 2.810 1.00 62.88 212 ALA A C 1
ATOM 1727 O O . ALA A 1 212 ? -11.186 20.017 2.585 1.00 62.88 212 ALA A O 1
ATOM 1728 N N . GLY A 1 213 ? -12.878 21.074 3.624 1.00 66.94 213 GLY A N 1
ATOM 1729 C CA . GLY A 1 213 ? -12.032 22.082 4.273 1.00 66.94 213 GLY A CA 1
ATOM 1730 C C . GLY A 1 213 ? -11.116 21.536 5.378 1.00 66.94 213 GLY A C 1
ATOM 1731 O O . GLY A 1 213 ? -10.166 22.210 5.770 1.00 66.94 213 GLY A O 1
ATOM 1732 N N . LYS A 1 214 ? -11.377 20.322 5.884 1.00 81.19 214 LYS A N 1
ATOM 1733 C CA . LYS A 1 214 ? -10.640 19.730 7.012 1.00 81.19 214 LYS A CA 1
ATOM 1734 C C . LYS A 1 214 ? -9.681 18.604 6.612 1.00 81.19 214 LYS A C 1
ATOM 1736 O O . LYS A 1 214 ? -8.750 18.329 7.367 1.00 81.19 214 LYS A O 1
ATOM 1741 N N . ILE A 1 215 ? -9.849 17.982 5.437 1.00 85.06 215 ILE A N 1
ATOM 1742 C CA . ILE A 1 215 ? -9.050 16.815 5.000 1.00 85.06 215 ILE A CA 1
ATOM 1743 C C . ILE A 1 215 ? -7.552 17.081 5.036 1.00 85.06 215 ILE A C 1
ATOM 1745 O O . ILE A 1 215 ? -6.800 16.242 5.522 1.00 85.06 215 ILE A O 1
ATOM 1749 N N . SER A 1 216 ? -7.105 18.253 4.583 1.00 85.12 216 SER A N 1
ATOM 1750 C CA . SER A 1 216 ? -5.680 18.604 4.559 1.00 85.12 216 SER A CA 1
ATOM 1751 C C . SER A 1 216 ? -5.020 18.503 5.940 1.00 85.12 216 SER A C 1
ATOM 1753 O O . SER A 1 216 ? -3.846 18.141 6.033 1.00 85.12 216 SER A O 1
ATOM 1755 N N . ARG A 1 217 ? -5.783 18.730 7.018 1.00 88.12 217 ARG A N 1
ATOM 1756 C CA . ARG A 1 217 ? -5.316 18.705 8.411 1.00 88.12 217 ARG A CA 1
ATOM 1757 C C . ARG A 1 217 ? -5.376 17.322 9.056 1.00 88.12 217 ARG A C 1
ATOM 1759 O O . ARG A 1 217 ? -4.782 17.136 10.113 1.00 88.12 217 ARG A O 1
ATOM 1766 N N . ILE A 1 218 ? -6.083 16.363 8.457 1.00 90.81 218 ILE A N 1
ATOM 1767 C CA . ILE A 1 218 ? -6.248 15.018 9.020 1.00 90.81 218 ILE A CA 1
ATOM 1768 C C . ILE A 1 218 ? -4.882 14.349 9.184 1.00 90.81 218 ILE A C 1
ATOM 1770 O O . ILE A 1 218 ? -4.036 14.404 8.295 1.00 90.81 218 ILE A O 1
ATOM 1774 N N . ARG A 1 219 ? -4.659 13.702 10.321 1.00 91.19 219 ARG A N 1
ATOM 1775 C CA . ARG A 1 219 ? -3.456 12.906 10.590 1.00 91.19 219 ARG A CA 1
ATOM 1776 C C . ARG A 1 219 ? -3.780 11.438 10.667 1.00 91.19 219 ARG A C 1
ATOM 1778 O O . ARG A 1 219 ? -3.066 10.637 10.071 1.00 91.19 219 ARG A O 1
ATOM 1785 N N . THR A 1 220 ? -4.888 11.103 11.311 1.00 93.50 220 THR A N 1
ATOM 1786 C CA . THR A 1 220 ? -5.383 9.736 11.330 1.00 93.50 220 THR A CA 1
ATOM 1787 C C . THR A 1 220 ? -6.874 9.690 11.054 1.00 93.50 220 THR A C 1
ATOM 1789 O O . THR A 1 220 ? -7.624 10.619 11.367 1.00 93.50 220 THR A O 1
ATOM 1792 N N . THR A 1 221 ? -7.304 8.600 10.435 1.00 94.81 221 THR A N 1
ATOM 1793 C CA . THR A 1 221 ? -8.718 8.268 10.290 1.00 94.81 221 THR A CA 1
ATOM 1794 C C . THR A 1 221 ? -8.913 6.813 10.652 1.00 94.81 221 THR A C 1
ATOM 1796 O O . THR A 1 221 ? -8.276 5.944 10.064 1.00 94.81 221 THR A O 1
ATOM 1799 N N . THR A 1 222 ? -9.789 6.556 11.613 1.00 96.31 222 THR A N 1
ATOM 1800 C CA . THR A 1 222 ? -10.105 5.220 12.100 1.00 96.31 222 THR A CA 1
ATOM 1801 C C . THR A 1 222 ? -11.521 4.851 11.680 1.00 96.31 222 THR A C 1
ATOM 1803 O O . THR A 1 222 ? -12.481 5.582 11.929 1.00 96.31 222 THR A O 1
ATOM 1806 N N . PHE A 1 223 ? -11.634 3.687 11.054 1.00 95.88 223 PHE A N 1
ATOM 1807 C CA . PHE A 1 223 ? -12.867 3.076 10.587 1.00 95.88 223 PHE A CA 1
ATOM 1808 C C . PHE A 1 223 ? -13.126 1.841 11.442 1.00 95.88 223 PHE A C 1
ATOM 1810 O O . PHE A 1 223 ? -12.244 0.992 11.571 1.00 95.88 223 PHE A O 1
ATOM 1817 N N . LYS A 1 224 ? -14.319 1.734 12.030 1.00 95.12 224 LYS A N 1
ATOM 1818 C CA . LYS A 1 224 ? -14.697 0.613 12.898 1.00 95.12 224 LYS A CA 1
ATOM 1819 C C . LYS A 1 224 ? -15.955 -0.045 12.361 1.00 95.12 224 LYS A C 1
ATOM 1821 O O . LYS A 1 224 ? -16.980 0.614 12.211 1.00 95.12 224 LYS A O 1
ATOM 1826 N N . LYS A 1 225 ? -15.913 -1.362 12.165 1.00 91.50 225 LYS A N 1
ATOM 1827 C CA . LYS A 1 225 ? -17.071 -2.144 11.713 1.00 91.50 225 LYS A CA 1
ATOM 1828 C C . LYS A 1 225 ? -18.236 -2.088 12.710 1.00 91.50 225 LYS A C 1
ATOM 1830 O O . LYS A 1 225 ? -19.389 -2.097 12.306 1.00 91.50 225 LYS A O 1
ATOM 1835 N N . ALA A 1 226 ? -17.934 -1.953 14.005 1.00 90.62 226 ALA A N 1
ATOM 1836 C CA . ALA A 1 226 ? -18.933 -1.818 15.068 1.00 90.62 226 ALA A CA 1
ATOM 1837 C C . ALA A 1 226 ? -19.724 -0.494 15.026 1.00 90.62 226 ALA A C 1
ATOM 1839 O O . ALA A 1 226 ? -20.791 -0.409 15.623 1.00 90.62 226 ALA A O 1
ATOM 1840 N N . ASN A 1 227 ? -19.216 0.542 14.346 1.00 89.12 227 ASN A N 1
ATOM 1841 C CA . ASN A 1 227 ? -19.901 1.827 14.202 1.00 89.12 227 ASN A CA 1
ATOM 1842 C C . ASN A 1 227 ? -19.846 2.294 12.735 1.00 89.12 227 ASN A C 1
ATOM 1844 O O . ASN A 1 227 ? -19.099 3.215 12.412 1.00 89.12 227 ASN A O 1
ATOM 1848 N N . PRO A 1 228 ? -20.630 1.669 11.838 1.00 86.88 228 PRO A N 1
ATOM 1849 C CA . PRO A 1 228 ? -20.569 1.924 10.396 1.00 86.88 228 PRO A CA 1
ATOM 1850 C C . PRO A 1 228 ? -21.121 3.300 9.988 1.00 86.88 228 PRO A C 1
ATOM 1852 O O . PRO A 1 228 ? -20.983 3.715 8.843 1.00 86.88 228 PRO A O 1
ATOM 1855 N N . HIS A 1 229 ? -21.770 4.015 10.908 1.00 87.88 229 HIS A N 1
ATOM 1856 C CA . HIS A 1 229 ? -22.336 5.338 10.646 1.00 87.88 229 HIS A CA 1
ATOM 1857 C C . HIS A 1 229 ? -21.369 6.477 10.969 1.00 87.88 229 HIS A C 1
ATOM 1859 O O . HIS A 1 229 ? -21.702 7.634 10.726 1.00 87.88 229 HIS A O 1
ATOM 1865 N N . HIS A 1 230 ? -20.185 6.179 11.511 1.00 89.00 230 HIS A N 1
ATOM 1866 C CA . HIS A 1 230 ? -19.209 7.197 11.876 1.00 89.00 230 HIS A CA 1
ATOM 1867 C C . HIS A 1 230 ? -17.783 6.777 11.534 1.00 89.00 230 HIS A C 1
ATOM 1869 O O . HIS A 1 230 ? -17.385 5.631 11.725 1.00 89.00 230 HIS A O 1
ATOM 1875 N N . ILE A 1 231 ? -16.982 7.755 11.125 1.00 91.69 231 ILE A N 1
ATOM 1876 C CA . ILE A 1 231 ? -15.523 7.644 11.107 1.00 91.69 231 ILE A CA 1
ATOM 1877 C C . ILE A 1 231 ? -14.934 8.537 12.197 1.00 91.69 231 ILE A C 1
ATOM 1879 O O . ILE A 1 231 ? -15.473 9.602 12.500 1.00 91.69 231 ILE A O 1
ATOM 1883 N N . GLU A 1 232 ? -13.829 8.107 12.794 1.00 93.50 232 GLU A N 1
ATOM 1884 C CA . GLU A 1 232 ? -13.111 8.878 13.810 1.00 93.50 232 GLU A CA 1
ATOM 1885 C C . GLU A 1 232 ? -11.890 9.532 13.167 1.00 93.50 232 GLU A C 1
ATOM 1887 O O . GLU A 1 232 ? -11.031 8.851 12.610 1.00 93.50 232 GLU A O 1
ATOM 1892 N N . VAL A 1 233 ? -11.801 10.855 13.235 1.00 92.50 233 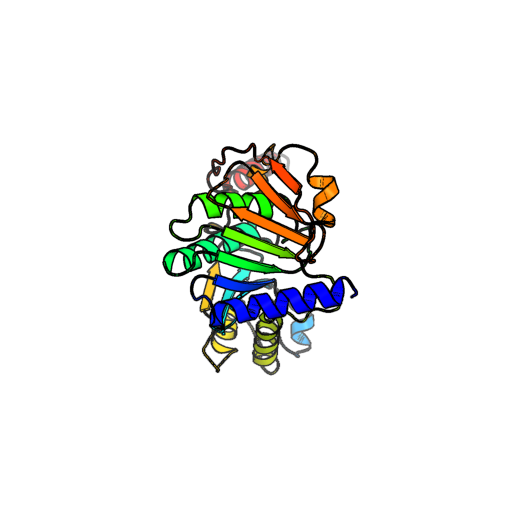VAL A N 1
ATOM 1893 C CA . VAL A 1 233 ? -10.723 11.639 12.630 1.00 92.50 233 VAL A CA 1
ATOM 1894 C C . VAL A 1 233 ? -9.922 12.334 13.720 1.00 92.50 233 VAL A C 1
ATOM 1896 O O . VAL A 1 233 ? -10.495 12.981 14.594 1.00 92.50 233 VAL A O 1
ATOM 1899 N N . LYS A 1 234 ? -8.590 12.253 13.647 1.00 92.25 234 LYS A N 1
ATOM 1900 C CA . LYS A 1 234 ? -7.694 13.080 14.466 1.00 92.25 234 LYS A CA 1
ATOM 1901 C C . LYS A 1 234 ? -6.864 14.007 13.591 1.00 92.25 234 LYS A C 1
ATOM 1903 O O . LYS A 1 234 ? -6.413 13.632 12.507 1.00 92.25 234 LYS A O 1
ATOM 1908 N N . TYR A 1 235 ? -6.602 15.203 14.108 1.00 90.00 235 TYR A N 1
ATOM 1909 C CA . TYR A 1 235 ? -5.762 16.223 13.465 1.00 90.00 235 TYR A CA 1
ATOM 1910 C C . TYR A 1 235 ? -4.331 16.265 14.022 1.00 90.00 235 TYR A C 1
ATOM 1912 O O . TYR A 1 235 ? -3.528 17.097 13.609 1.00 90.00 235 TYR A O 1
ATOM 1920 N N . SER A 1 236 ? -4.004 15.353 14.939 1.00 86.69 236 SER A N 1
ATOM 1921 C CA . SER A 1 236 ? -2.678 15.174 15.527 1.00 86.69 236 SER A CA 1
ATOM 1922 C C . SER A 1 236 ? -2.329 13.685 15.587 1.00 86.69 236 SER A C 1
ATOM 1924 O O . SER A 1 236 ? -3.218 12.833 15.611 1.00 86.69 236 SER A O 1
ATOM 1926 N N . MET A 1 237 ? -1.029 13.384 15.588 1.00 83.69 237 MET A N 1
ATOM 1927 C CA . MET A 1 237 ? -0.501 12.035 15.812 1.00 83.69 237 MET A CA 1
ATOM 1928 C C . MET A 1 237 ? -0.349 11.699 17.303 1.00 83.69 237 MET A C 1
ATOM 1930 O O . MET A 1 237 ? -0.026 10.558 17.627 1.00 83.69 237 MET A O 1
ATOM 1934 N N . LYS A 1 238 ? -0.616 12.647 18.213 1.00 83.12 238 LYS A N 1
ATOM 1935 C CA . LYS A 1 238 ? -0.604 12.404 19.662 1.00 83.12 238 LYS A CA 1
ATOM 1936 C C . LYS A 1 238 ? -1.611 11.330 20.046 1.00 83.12 238 LYS A C 1
ATOM 1938 O O . LYS A 1 238 ? -2.736 11.293 19.539 1.00 83.12 238 LYS A O 1
ATOM 1943 N N . VAL A 1 239 ? -1.216 10.473 20.982 1.00 77.62 239 VAL A N 1
ATOM 1944 C CA . VAL A 1 239 ? -2.083 9.404 21.490 1.00 77.62 239 VAL A CA 1
ATOM 1945 C C . VAL A 1 239 ? -3.300 10.009 22.192 1.00 77.62 239 VAL A C 1
ATOM 1947 O O . VAL A 1 239 ? -4.426 9.628 21.861 1.00 77.62 239 VAL A O 1
ATOM 1950 N N . GLU A 1 240 ? -3.083 11.014 23.050 1.00 81.62 240 GLU A N 1
ATOM 1951 C CA . GLU A 1 240 ? -4.150 11.690 23.803 1.00 81.62 240 GLU A CA 1
ATOM 1952 C C . GLU A 1 240 ? -4.986 12.672 22.969 1.00 81.62 240 GLU A C 1
ATOM 1954 O O . GLU A 1 240 ? -5.961 13.216 23.477 1.00 81.62 240 GLU A O 1
ATOM 1959 N N . ALA A 1 241 ? -4.643 12.920 21.697 1.00 83.31 241 ALA A N 1
ATOM 1960 C CA . ALA A 1 241 ? -5.404 13.868 20.890 1.00 83.31 241 ALA A CA 1
ATOM 1961 C C . ALA A 1 241 ? -6.865 13.431 20.744 1.00 83.31 241 ALA A C 1
ATOM 1963 O O . ALA A 1 241 ? -7.153 12.270 20.417 1.00 83.31 241 ALA A O 1
ATOM 1964 N N . GLU A 1 242 ? -7.766 14.394 20.925 1.00 87.19 242 GLU A N 1
ATOM 1965 C CA . GLU A 1 242 ? -9.197 14.203 20.743 1.00 87.19 242 GLU A CA 1
ATOM 1966 C C . GLU A 1 242 ? -9.523 13.778 19.306 1.00 87.19 242 GLU A C 1
ATOM 1968 O O . GLU A 1 242 ? -8.891 14.201 18.330 1.00 87.19 242 GLU A O 1
ATOM 1973 N N . SER A 1 243 ? -10.525 12.910 19.185 1.00 88.69 243 SER A N 1
ATOM 1974 C CA . SER A 1 243 ? -11.065 12.465 17.904 1.00 88.69 243 SER A CA 1
ATOM 1975 C C . SER A 1 243 ? -12.399 13.143 17.618 1.00 88.69 243 SER A C 1
ATOM 1977 O O . SER A 1 243 ? -13.318 13.065 18.431 1.00 88.69 243 SER A O 1
ATOM 1979 N N . GLU A 1 244 ? -12.534 13.721 16.428 1.00 90.62 244 GLU A N 1
ATOM 1980 C CA . GLU A 1 244 ? -13.809 14.190 15.887 1.00 90.62 244 GLU A CA 1
ATOM 1981 C C . GLU A 1 244 ? -14.534 13.010 15.222 1.00 90.62 244 GLU A C 1
ATOM 1983 O O . GLU A 1 244 ? -13.943 12.281 14.421 1.00 90.62 244 GLU A O 1
ATOM 1988 N N . LYS A 1 245 ? -15.816 12.807 15.541 1.00 89.25 245 LYS A N 1
ATOM 1989 C CA . LYS A 1 245 ? -16.663 11.817 14.861 1.00 89.25 245 LYS A CA 1
ATOM 1990 C C . LYS A 1 245 ? -17.347 12.470 13.668 1.00 89.25 245 LYS A C 1
ATOM 1992 O O . LYS A 1 245 ? -18.016 13.487 13.825 1.00 89.25 245 LYS A O 1
ATOM 1997 N N . ILE A 1 246 ? -17.211 11.866 12.494 1.00 88.19 246 ILE A N 1
ATOM 1998 C CA . ILE A 1 246 ? -17.825 12.346 11.254 1.00 88.19 246 ILE A CA 1
ATOM 1999 C C . ILE A 1 246 ? -18.854 11.327 10.790 1.00 88.19 246 ILE A C 1
ATOM 2001 O O . ILE A 1 246 ? -18.532 10.152 10.623 1.00 88.19 246 ILE A O 1
ATOM 2005 N N . GLU A 1 247 ? -20.086 11.785 10.590 1.00 87.00 247 GLU A N 1
ATOM 2006 C CA . GLU A 1 247 ? -21.214 10.950 10.177 1.00 87.00 247 GLU A CA 1
ATOM 2007 C C . GLU A 1 247 ? -21.090 10.534 8.701 1.00 87.00 247 GLU A C 1
ATOM 2009 O O . GLU A 1 247 ? -20.798 11.350 7.815 1.00 87.00 247 GLU A O 1
ATOM 2014 N N . VAL A 1 248 ? -21.331 9.251 8.442 1.00 85.88 248 VAL A N 1
ATOM 2015 C CA . VAL A 1 248 ? -21.373 8.639 7.112 1.00 85.88 248 VAL A CA 1
ATOM 2016 C C . VAL A 1 248 ? -22.833 8.516 6.683 1.00 85.88 248 VAL A C 1
ATOM 2018 O O . VAL A 1 248 ? -23.619 7.831 7.333 1.00 85.88 248 VAL A O 1
ATOM 2021 N N . ILE A 1 249 ? -23.195 9.172 5.579 1.00 79.50 249 ILE A N 1
ATOM 2022 C CA . ILE A 1 249 ? -24.562 9.178 5.029 1.00 79.50 249 ILE A CA 1
ATOM 2023 C C . ILE A 1 249 ? -24.701 8.147 3.897 1.00 79.50 249 ILE A C 1
ATOM 2025 O O . ILE A 1 249 ? -25.774 7.581 3.688 1.00 79.50 249 ILE A O 1
ATOM 2029 N N . GLY A 1 250 ? -23.626 7.902 3.142 1.00 67.50 250 GLY A N 1
ATOM 2030 C CA . GLY A 1 250 ? -23.679 7.096 1.925 1.00 67.50 250 GLY A CA 1
ATOM 2031 C C . GLY A 1 250 ? -24.052 5.630 2.173 1.00 67.50 250 GLY A C 1
ATOM 2032 O O . GLY A 1 250 ? -23.269 4.873 2.747 1.00 67.50 250 GLY A O 1
ATOM 2033 N N . LYS A 1 251 ? -25.208 5.198 1.649 1.00 56.03 251 LYS A N 1
ATOM 2034 C CA . LYS A 1 251 ? -25.528 3.778 1.422 1.00 56.03 251 LYS A CA 1
ATOM 2035 C C . LYS A 1 251 ? -24.865 3.358 0.110 1.00 56.03 251 LYS A C 1
ATOM 2037 O O . LYS A 1 251 ? -25.341 3.680 -0.970 1.00 56.03 251 LYS A O 1
ATOM 2042 N N . GLY A 1 252 ? -23.685 2.755 0.208 1.00 45.94 252 GLY A N 1
ATOM 2043 C CA . GLY A 1 252 ? -22.815 2.546 -0.944 1.00 45.94 252 GLY A CA 1
ATOM 2044 C C . GLY A 1 252 ? -23.262 1.419 -1.874 1.00 45.94 252 GLY A C 1
ATOM 2045 O O . GLY A 1 252 ? -22.844 0.286 -1.670 1.00 45.94 252 GLY A O 1
ATOM 2046 N N . GLU A 1 253 ? -23.914 1.737 -2.987 1.00 44.16 253 GLU A N 1
ATOM 2047 C CA . GLU A 1 253 ? -23.883 0.876 -4.180 1.00 44.16 253 GLU A CA 1
ATOM 2048 C C . GLU A 1 253 ? -22.683 1.260 -5.063 1.00 44.16 253 GLU A C 1
ATOM 2050 O O . GLU A 1 253 ? -22.261 2.414 -5.099 1.00 44.16 253 GLU A O 1
ATOM 2055 N N . LEU A 1 254 ? -21.979 0.264 -5.609 1.00 45.19 254 LEU A N 1
ATOM 2056 C CA . LEU A 1 254 ? -20.960 0.471 -6.649 1.00 45.19 254 LEU A CA 1
ATOM 2057 C C . LEU A 1 254 ? -21.729 0.523 -7.973 1.00 45.19 254 LEU A C 1
ATOM 2059 O O . LEU A 1 254 ? -22.460 -0.419 -8.268 1.00 45.19 254 LEU A O 1
ATOM 2063 N N . ILE A 1 255 ? -21.585 1.592 -8.755 1.00 42.53 255 ILE A N 1
ATOM 2064 C CA . ILE A 1 255 ? -22.084 1.594 -10.136 1.00 42.53 255 ILE A CA 1
ATOM 2065 C C . ILE A 1 255 ? -21.141 0.680 -10.942 1.00 42.53 255 ILE A C 1
ATOM 2067 O O . ILE A 1 255 ? -19.925 0.763 -10.742 1.00 42.53 255 ILE A O 1
ATOM 2071 N N . PRO A 1 256 ? -21.651 -0.223 -11.803 1.00 38.88 256 PRO A N 1
ATOM 2072 C CA . PRO A 1 256 ? -20.801 -1.113 -12.581 1.00 38.88 256 PRO A CA 1
ATOM 2073 C C . PRO A 1 256 ? -19.805 -0.327 -13.442 1.00 38.88 256 PRO A C 1
ATOM 2075 O O . PRO A 1 256 ? -20.100 0.785 -13.874 1.00 38.88 256 PRO A O 1
ATOM 2078 N N . LYS A 1 257 ? -18.638 -0.951 -13.662 1.00 45.00 257 LYS A N 1
ATOM 2079 C CA . LYS A 1 257 ? -17.464 -0.487 -14.424 1.00 45.00 257 LYS A CA 1
ATOM 2080 C C . LYS A 1 257 ? -17.770 0.641 -15.410 1.00 45.00 257 LYS A C 1
ATOM 2082 O O . LYS A 1 257 ? -18.628 0.481 -16.277 1.00 45.00 257 LYS A O 1
ATOM 2087 N N . VAL A 1 258 ? -17.002 1.733 -15.323 1.00 42.38 258 VAL A N 1
ATOM 2088 C CA . VAL A 1 258 ? -17.019 2.825 -16.305 1.00 42.38 258 VAL A CA 1
ATOM 2089 C C . VAL A 1 258 ? -16.797 2.220 -17.689 1.00 42.38 258 VAL A C 1
ATOM 2091 O O . VAL A 1 258 ? -15.687 1.842 -18.059 1.00 42.38 258 VAL A O 1
ATOM 2094 N N . ASN A 1 259 ? -17.879 2.079 -18.448 1.00 37.69 259 ASN A N 1
ATOM 2095 C CA . ASN A 1 259 ? -17.835 1.527 -19.786 1.00 37.69 259 ASN A CA 1
ATOM 2096 C C . ASN A 1 259 ? -17.406 2.662 -20.725 1.00 37.69 259 ASN A C 1
ATOM 2098 O O . ASN A 1 259 ? -18.232 3.331 -21.343 1.00 37.69 259 ASN A O 1
ATOM 2102 N N . LEU A 1 260 ? -16.093 2.891 -20.828 1.00 42.41 260 LEU A N 1
ATOM 2103 C CA . LEU A 1 260 ? -15.488 3.859 -21.759 1.00 42.41 260 LEU A CA 1
ATOM 2104 C C . LEU A 1 260 ? -15.840 3.587 -23.236 1.00 42.41 260 LEU A C 1
ATOM 2106 O O . LEU A 1 260 ? -15.606 4.434 -24.096 1.00 42.41 260 LEU A O 1
ATOM 2110 N N . GLN A 1 261 ? -16.466 2.446 -23.553 1.00 41.78 261 GLN A N 1
ATOM 2111 C CA . GLN A 1 261 ? -17.070 2.219 -24.867 1.00 41.78 261 GLN A CA 1
ATOM 2112 C C . GLN A 1 261 ? -18.142 3.261 -25.220 1.00 41.78 261 GLN A C 1
ATOM 2114 O O . GLN A 1 261 ? -18.291 3.568 -26.401 1.00 41.78 261 GLN A O 1
ATOM 2119 N N . ILE A 1 262 ? -18.839 3.849 -24.238 1.00 43.59 262 ILE A N 1
ATOM 2120 C CA . ILE A 1 262 ? -19.867 4.866 -24.505 1.00 43.59 262 ILE A CA 1
ATOM 2121 C C . ILE A 1 262 ? -19.220 6.185 -24.956 1.00 43.59 262 ILE A C 1
ATOM 2123 O O . ILE A 1 262 ? -19.694 6.787 -25.916 1.00 43.59 262 ILE A O 1
ATOM 2127 N N . GLU A 1 263 ? -18.087 6.594 -24.372 1.00 37.94 263 GLU A N 1
ATOM 2128 C CA . GLU A 1 263 ? -17.351 7.782 -24.840 1.00 37.94 263 GLU A CA 1
ATOM 2129 C C . GLU A 1 263 ? -16.727 7.571 -26.225 1.00 37.94 263 GLU A C 1
ATOM 2131 O O . GLU A 1 263 ? -16.761 8.482 -27.052 1.00 37.94 263 GLU A O 1
ATOM 2136 N N . ILE A 1 264 ? -16.233 6.365 -26.532 1.00 44.22 264 ILE A N 1
ATOM 2137 C CA . ILE A 1 264 ? -15.704 6.042 -27.868 1.00 44.22 264 ILE A CA 1
ATOM 2138 C C . ILE A 1 264 ? -16.830 5.992 -28.914 1.00 44.22 264 ILE A C 1
ATOM 2140 O O . ILE A 1 264 ? -16.623 6.440 -30.041 1.00 44.22 264 ILE A O 1
ATOM 2144 N N . ALA A 1 265 ? -18.021 5.491 -28.570 1.00 42.81 265 ALA A N 1
ATOM 2145 C CA . ALA A 1 265 ? -19.184 5.513 -29.461 1.00 42.81 265 ALA A CA 1
ATOM 2146 C C . ALA A 1 265 ? -19.658 6.951 -29.734 1.00 42.81 265 ALA A C 1
ATOM 2148 O O . ALA A 1 265 ? -19.869 7.314 -30.892 1.00 42.81 265 ALA A O 1
ATOM 2149 N N . TYR A 1 266 ? -19.704 7.797 -28.698 1.00 41.47 266 TYR A N 1
ATOM 2150 C CA . TYR A 1 266 ? -20.064 9.213 -28.820 1.00 41.47 266 TYR A CA 1
ATOM 2151 C C . TYR A 1 266 ? -19.034 10.007 -29.647 1.00 41.47 266 TYR A C 1
ATOM 2153 O O . TYR A 1 266 ? -19.398 10.869 -30.449 1.00 41.47 266 TYR A O 1
ATOM 2161 N N . PHE A 1 267 ? -17.739 9.689 -29.519 1.00 44.28 267 PHE A N 1
ATOM 2162 C CA . PHE A 1 267 ? -16.686 10.278 -30.355 1.00 44.28 267 PHE A CA 1
ATOM 2163 C C . PHE A 1 267 ? -16.719 9.767 -31.801 1.00 44.28 267 PHE A C 1
ATOM 2165 O O . PHE A 1 267 ? -16.519 10.555 -32.727 1.00 44.28 267 PHE A O 1
ATOM 2172 N N . LYS A 1 268 ? -17.015 8.479 -32.026 1.00 47.06 268 LYS A N 1
ATOM 2173 C CA . LYS A 1 268 ? -17.149 7.906 -33.376 1.00 47.06 268 LYS A CA 1
ATOM 2174 C C . LYS A 1 268 ? -18.340 8.489 -34.139 1.00 47.06 268 LYS A C 1
ATOM 2176 O O . LYS A 1 268 ? -18.179 8.800 -35.316 1.00 47.06 268 LYS A O 1
ATOM 2181 N N . GLU A 1 269 ? -19.484 8.717 -33.491 1.00 45.34 269 GLU A N 1
ATOM 2182 C CA . GLU A 1 269 ? -20.626 9.400 -34.124 1.00 45.34 269 GLU A CA 1
ATOM 2183 C C . GLU A 1 269 ? -20.314 10.860 -34.482 1.00 45.34 269 GLU A C 1
ATOM 2185 O O . GLU A 1 269 ? -20.719 11.340 -35.545 1.00 45.34 269 GLU A O 1
ATOM 2190 N N . LYS A 1 270 ? -19.548 11.570 -33.642 1.00 46.16 270 LYS A N 1
ATOM 2191 C CA . LYS A 1 270 ? -19.140 12.955 -33.923 1.00 46.16 270 LYS A CA 1
ATOM 2192 C C . LYS A 1 270 ? -18.143 13.043 -35.082 1.00 46.16 270 LYS A C 1
ATOM 2194 O O . LYS A 1 270 ? -18.280 13.928 -35.920 1.00 46.16 270 LYS A O 1
ATOM 2199 N N . ILE A 1 271 ? -17.198 12.108 -35.182 1.00 51.28 271 ILE A N 1
ATOM 2200 C CA . ILE A 1 271 ? -16.237 12.047 -36.297 1.00 51.28 271 ILE A CA 1
ATOM 2201 C C . ILE A 1 271 ? -16.943 11.675 -37.614 1.00 51.28 271 ILE A C 1
ATOM 2203 O O . ILE A 1 271 ? -16.675 12.292 -38.643 1.00 51.28 271 ILE A O 1
ATOM 2207 N N . PHE A 1 272 ? -17.921 10.759 -37.589 1.00 45.12 272 PHE A N 1
ATOM 2208 C CA . PHE A 1 272 ? -18.702 10.405 -38.785 1.00 45.12 272 PHE A CA 1
ATOM 2209 C C . PHE A 1 272 ? -19.614 11.533 -39.292 1.00 45.12 272 PHE A C 1
ATOM 2211 O O . PHE A 1 272 ? -19.901 11.591 -40.487 1.00 45.12 272 PHE A O 1
ATOM 2218 N N . ARG A 1 273 ? -20.047 12.457 -38.423 1.00 46.31 273 ARG A N 1
ATOM 2219 C CA . ARG A 1 273 ? -20.802 13.652 -38.843 1.00 46.31 273 ARG A CA 1
ATOM 2220 C C . ARG A 1 273 ? -19.927 14.747 -39.460 1.00 46.31 273 ARG A C 1
ATOM 2222 O O . ARG A 1 273 ? -20.439 15.513 -40.268 1.00 46.31 273 ARG A O 1
ATOM 2229 N N . PHE A 1 274 ? -18.632 14.802 -39.142 1.00 44.12 274 PHE A N 1
ATOM 2230 C CA . PHE A 1 274 ? -17.695 15.764 -39.741 1.00 44.12 274 PHE A CA 1
ATOM 2231 C C . PHE A 1 274 ? -17.043 15.268 -41.044 1.00 44.12 274 PHE A C 1
ATOM 2233 O O . PHE A 1 274 ? -16.630 16.083 -41.858 1.00 44.12 274 PHE A O 1
ATOM 2240 N N . GLY A 1 275 ? -17.014 13.955 -41.297 1.00 42.56 275 GLY A N 1
ATOM 2241 C CA . GLY A 1 275 ? -16.476 13.368 -42.536 1.00 42.56 275 GLY A CA 1
ATOM 2242 C C . GLY A 1 275 ? -17.414 13.382 -43.753 1.00 42.56 275 GLY A C 1
ATOM 2243 O O . GLY A 1 275 ? -17.106 12.738 -44.748 1.00 42.56 275 GLY A O 1
ATOM 2244 N N . LYS A 1 276 ? -18.570 14.059 -43.681 1.00 43.38 276 LYS A N 1
ATOM 2245 C CA . LYS A 1 276 ? -19.539 14.186 -44.793 1.00 43.38 276 LYS A CA 1
ATOM 2246 C C . LYS A 1 276 ? -19.612 15.593 -45.401 1.00 43.38 276 LYS A C 1
ATOM 2248 O O . LYS A 1 276 ? -20.493 15.857 -46.213 1.00 43.38 276 LYS A O 1
ATOM 2253 N N . ILE A 1 277 ? -18.699 16.481 -45.008 1.00 45.34 277 ILE A N 1
ATOM 2254 C CA . ILE A 1 277 ? -18.511 17.809 -45.604 1.00 45.34 277 ILE A CA 1
ATOM 2255 C C . ILE A 1 277 ? -17.024 17.960 -45.947 1.00 45.34 277 ILE A C 1
ATOM 2257 O O . ILE A 1 277 ? -16.293 18.711 -45.306 1.00 45.34 277 ILE A O 1
ATOM 2261 N N . MET A 1 278 ? -16.566 17.163 -46.909 1.00 37.31 278 MET A N 1
ATOM 2262 C CA . MET A 1 278 ? -15.412 17.450 -47.763 1.00 37.31 278 MET A CA 1
ATOM 2263 C C . MET A 1 278 ? -15.489 16.568 -49.002 1.00 37.31 278 MET A C 1
ATOM 2265 O O . MET A 1 278 ? -15.837 15.377 -48.834 1.00 37.31 278 MET A O 1
#

Foldseek 3Di:
DPLQVLLVVLLVCLLCVCVVAVQEKEKEKDKFDWDWPQDADDPVVVPDDTWTKIWIWMAIRPVRAIATEIETPQFDDQFQQVLLLVVLVVLQVVLVVLRYAEYEYEYELDDGHDLDPLNVLSVLVSCLVRDRHFKYKYFHHDPDDDDDPRVVLNVLLCVLPHHHTDHDPVCSQVSSQPSDPPPHGHHYDYDGNQSTADSVVQPPQQWPDCCVVCSSQWGMWMHGNVCSQWIWTFSGSDPPTDTDIIGTDGPDDGDPGPPCVVVVVVVVVVVVVVVPPD

Sequence (278 aa):
MSDKEETYSRFQTHQDLRKHDSSILCTTFDLQKVLNTPYGDSMLLYYSRKIVTYNLTFYESVTREGFCFLWNEVEGKRGANEICTILVKYIEKVDERGSIKHLLLYCDSCPGQNKNKIVLACIHKSLQKCKNISTIQMNYLLPGHTYMPVDSMHSVIEKSVTNNIVWAPSQWPTICALARKVPKPYKVEVLSHKDFEGWDTILDRYFKGNLAGKISRIRTTTFKKANPHHIEVKYSMKVEAESEKIEVIGKGELIPKVNLQIEIAYFKEKIFRFGKIM

Organism: Parnassius apollo (NCBI:txid110799)

Radius of gyration: 20.69 Å; Cα contacts (8 Å, |Δi|>4): 489; chains: 1; bounding box: 49×37×72 Å

pLDDT: mean 85.95, std 16.4, range [37.31, 98.56]

Solvent-accessible surface area (backbone atoms only — not comparable to full-atom values): 15296 Å² total; per-residue (Å²): 130,56,77,63,58,41,40,51,54,50,48,55,50,48,41,49,43,37,83,80,36,73,35,42,43,30,32,30,38,49,71,46,78,77,44,52,21,50,33,60,94,51,76,70,50,72,79,46,82,61,51,48,32,44,37,44,32,40,25,31,48,87,80,66,49,37,38,37,40,32,37,34,64,90,35,42,80,86,38,33,31,48,49,34,39,50,48,42,55,51,51,50,64,48,27,74,64,63,54,34,33,36,41,37,40,35,33,61,62,46,52,70,42,56,47,39,70,51,33,55,52,43,51,52,55,45,45,71,70,40,87,41,37,45,34,46,32,46,35,41,51,67,88,92,81,68,91,52,78,36,54,55,54,50,56,37,38,55,60,62,42,72,90,39,73,41,76,48,72,84,48,51,57,58,48,48,22,60,34,38,70,76,96,50,55,34,48,65,47,80,54,49,53,87,66,49,43,70,45,68,77,58,57,87,57,28,54,61,74,78,54,78,87,46,48,88,55,48,23,31,40,38,37,38,59,92,43,76,50,41,37,39,36,21,68,47,64,52,86,86,53,71,66,51,77,42,47,46,63,54,81,82,74,81,78,77,62,77,61,62,65,56,59,52,50,56,50,51,56,54,53,60,66,58,70,75,76,121